Protein AF-Q5NYE8-F1 (afdb_monomer)

Organism: Aromatoleum aromaticum (strain DSM 19018 / LMG 30748 / EbN1) (NCBI:txid76114)

Solvent-accessible surface area (backbone atoms only — not comparable to full-atom values): 11786 Å² total; per-residue (Å²): 110,69,71,58,57,47,54,51,50,50,49,55,25,49,76,72,70,40,42,64,50,54,57,52,57,65,32,70,70,48,41,52,52,46,51,54,37,23,72,74,62,36,83,86,28,66,67,38,52,54,54,47,54,52,52,48,60,68,71,38,79,74,80,79,63,45,49,100,84,71,47,68,63,69,91,46,76,66,48,51,53,56,50,48,57,50,46,65,69,31,59,90,80,44,57,65,60,67,63,49,50,52,52,50,51,52,49,53,56,57,70,67,50,85,66,89,77,90,69,80,94,74,82,71,75,54,64,64,50,47,54,53,48,51,58,48,50,54,51,53,50,51,53,50,51,49,53,50,47,37,62,78,40,40,57,41,81,42,99,86,75,46,84,43,62,73,58,56,65,70,62,51,52,53,49,49,54,51,55,56,48,50,58,51,54,56,55,53,56,52,56,54,52,56,56,66,64,72,79,116

Mean predicted aligned error: 22.26 Å

pLDDT: mean 73.58, std 13.98, range [41.53, 94.94]

Secondary structure (DSSP, 8-state):
-HHHHHHHHHHHHHHHT-HHHHHHHTSHHHHHHHHHHHHHH-TT-HHHHHHHHHHHHHHSPPP--B-TTSPBPPSSHHHHHHHHHHHHH-TTTS--HHHHHHHHHHHHHHHTS-----S-----SHHHHHHHHHHHHHHHHHHHHHHHHHHHTTEEE-TTS-EEE-S-HHHHHHHHHHHHHHHHHHHHHHHHHHHHTS--

Foldseek 3Di:
DVVVVVVVVCVVCVVVVNNQLVVVCPPPVLVVVLVVLCVVQNVPDPVSVVVSVVVSVVVDDDPQCADPVRDHDDPDPVSVVVVVVVLCPDCVNPPPVVVVVVVVVVVVVVVPDDDPDPDDDDDDPVVVVVVVVVVVVVVVVVVVVVVVVCVVQVWDQDPVRDIDGPDDPVVVVVVVCVVVVVVVVVVVVVVVVVVVVVVD

Sequence (200 aa):
AERTAFAERLSLARDRGESLSIDIAQDPHNLEMFLRYAEQYGGDSASALSMFEAELARQGLRPNRVFSDGTALPTSFDDVRVLHDRHASDPTLSPDLSASDQQHRATVARSNRPTPSAHSDTSPPSLRNDVQTEGKAIRNETASARSTFDRKAEIVDTADGTLATKKSLLKQSGKQVVDDGAASIDNAKEVVKDLLRKDE

Structure (mmCIF, N/CA/C/O backbone):
data_AF-Q5NYE8-F1
#
_entry.id   AF-Q5NYE8-F1
#
loop_
_atom_site.group_PDB
_atom_site.id
_atom_site.type_symbol
_atom_site.label_atom_id
_atom_site.label_alt_id
_atom_site.label_comp_id
_atom_site.label_asym_id
_atom_site.label_entity_id
_atom_site.label_seq_id
_atom_site.pdbx_PDB_ins_code
_atom_site.Cartn_x
_atom_site.Cartn_y
_atom_site.Cartn_z
_atom_site.occupancy
_atom_site.B_iso_or_equiv
_atom_site.auth_seq_id
_atom_site.auth_comp_id
_atom_site.auth_asym_id
_atom_site.auth_atom_id
_atom_site.pdbx_PDB_model_num
ATOM 1 N N . ALA A 1 1 ? 1.066 24.698 32.360 1.00 66.62 1 ALA A N 1
ATOM 2 C CA . ALA A 1 1 ? -0.058 23.770 32.132 1.00 66.62 1 ALA A CA 1
ATOM 3 C C . ALA A 1 1 ? -0.832 24.125 30.860 1.00 66.62 1 ALA A C 1
ATOM 5 O O . ALA A 1 1 ? -0.909 23.295 29.968 1.00 66.62 1 ALA A O 1
ATOM 6 N N . GLU A 1 2 ? -1.344 25.352 30.707 1.00 59.41 2 GLU A N 1
ATOM 7 C CA . GLU A 1 2 ? -2.152 25.724 29.525 1.00 59.41 2 GLU A CA 1
ATOM 8 C C . GLU A 1 2 ? -1.366 25.761 28.206 1.00 59.41 2 GLU A C 1
ATOM 10 O O . GLU A 1 2 ? -1.820 25.221 27.202 1.00 59.41 2 GLU A O 1
ATOM 15 N N . ARG A 1 3 ? -0.148 26.320 28.206 1.00 62.69 3 ARG A N 1
ATOM 16 C CA . ARG A 1 3 ? 0.704 26.375 27.001 1.00 62.69 3 ARG A CA 1
ATOM 17 C C . ARG A 1 3 ? 1.141 24.992 26.507 1.00 62.69 3 ARG A C 1
ATOM 19 O O . ARG A 1 3 ? 1.214 24.772 25.306 1.00 62.69 3 ARG A O 1
ATOM 26 N N . THR A 1 4 ? 1.396 24.062 27.427 1.00 67.94 4 THR A N 1
ATOM 27 C CA . THR A 1 4 ? 1.742 22.669 27.105 1.00 67.94 4 THR A CA 1
ATOM 28 C C . THR A 1 4 ? 0.529 21.913 26.562 1.00 67.94 4 THR A C 1
ATOM 30 O O . THR A 1 4 ? 0.633 21.290 25.515 1.00 67.94 4 THR A O 1
ATOM 33 N N . ALA A 1 5 ? -0.650 22.080 27.172 1.00 70.50 5 ALA A N 1
ATOM 34 C CA . ALA A 1 5 ? -1.893 21.475 26.684 1.00 70.50 5 ALA A CA 1
ATOM 35 C C . ALA A 1 5 ? -2.362 22.040 25.327 1.00 70.50 5 ALA A C 1
ATOM 37 O O . ALA A 1 5 ? -3.078 21.369 24.583 1.00 70.50 5 ALA A O 1
ATOM 38 N N . PHE A 1 6 ? -2.009 23.288 25.006 1.00 69.88 6 PHE A N 1
ATOM 39 C CA . PHE A 1 6 ? -2.243 23.873 23.685 1.00 69.88 6 PHE A CA 1
ATOM 40 C C . PHE A 1 6 ? -1.281 23.297 22.640 1.00 69.88 6 PHE A C 1
ATOM 42 O O . PHE A 1 6 ? -1.723 22.873 21.576 1.00 69.88 6 PHE A O 1
ATOM 49 N N . ALA 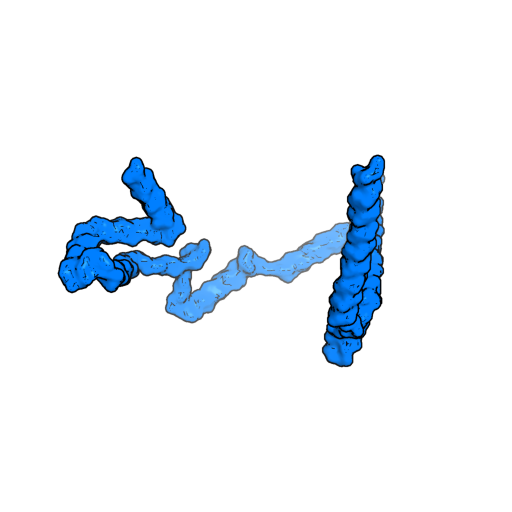A 1 7 ? 0.013 23.208 22.963 1.00 72.00 7 ALA A N 1
ATOM 50 C CA . ALA A 1 7 ? 1.019 22.628 22.075 1.00 72.00 7 ALA A CA 1
ATOM 51 C C . ALA A 1 7 ? 0.738 21.147 21.757 1.00 72.00 7 ALA A C 1
ATOM 53 O O . ALA A 1 7 ? 0.840 20.740 20.604 1.00 72.00 7 ALA A O 1
ATOM 54 N N . GLU A 1 8 ? 0.315 20.361 22.750 1.00 72.62 8 GLU A N 1
ATOM 55 C CA . GLU A 1 8 ? -0.082 18.959 22.563 1.00 72.62 8 GLU A CA 1
ATOM 56 C C . GLU A 1 8 ? -1.305 18.822 21.650 1.00 72.62 8 GLU A C 1
ATOM 58 O O . GLU A 1 8 ? -1.303 18.002 20.733 1.00 72.62 8 GLU A O 1
ATOM 63 N N . ARG A 1 9 ? -2.330 19.666 21.840 1.00 72.56 9 ARG A N 1
ATOM 64 C CA . ARG A 1 9 ? -3.513 19.694 20.964 1.00 72.56 9 ARG A CA 1
ATOM 65 C C . ARG A 1 9 ? -3.158 20.069 19.530 1.00 72.56 9 ARG A C 1
ATOM 67 O O . ARG A 1 9 ? -3.646 19.430 18.604 1.00 72.56 9 ARG A O 1
ATOM 74 N N . LEU A 1 10 ? -2.292 21.062 19.347 1.00 65.62 10 LEU A N 1
ATOM 75 C CA . LEU A 1 10 ? -1.857 21.509 18.026 1.00 65.62 10 LEU A CA 1
ATOM 76 C C . LEU A 1 10 ? -1.005 20.441 17.316 1.00 65.62 10 LEU A C 1
ATOM 78 O O . LEU A 1 10 ? -1.159 20.236 16.114 1.00 65.62 10 LEU A O 1
ATOM 82 N N . SER A 1 11 ? -0.163 19.717 18.063 1.00 64.94 11 SER A N 1
ATOM 83 C CA . SER A 1 11 ? 0.612 18.576 17.556 1.00 64.94 11 SER A CA 1
ATOM 84 C C . SER A 1 11 ? -0.295 17.421 17.126 1.00 64.94 11 SER A C 1
ATOM 86 O O . SER A 1 11 ? -0.176 16.945 16.002 1.00 64.94 11 SER A O 1
ATOM 88 N N . LEU A 1 12 ? -1.262 17.027 17.964 1.00 68.19 12 LEU A N 1
ATOM 89 C CA . LEU A 1 12 ? -2.234 15.974 17.640 1.00 68.19 12 LEU A CA 1
ATOM 90 C C . LEU A 1 12 ? -3.107 16.336 16.434 1.00 68.19 12 LEU A C 1
ATOM 92 O O . LEU A 1 12 ? -3.369 15.490 15.581 1.00 68.19 12 LEU A O 1
ATOM 96 N N . ALA A 1 13 ? -3.540 17.593 16.341 1.00 63.50 13 ALA A N 1
ATOM 97 C CA . ALA A 1 13 ? -4.295 18.077 15.194 1.00 63.50 13 ALA A CA 1
ATOM 98 C C . ALA A 1 13 ? -3.441 18.088 13.924 1.00 63.50 13 ALA A C 1
ATOM 100 O O . ALA A 1 13 ? -3.927 17.749 12.851 1.00 63.50 13 ALA A O 1
ATOM 101 N N . ARG A 1 14 ? -2.151 18.424 14.025 1.00 58.69 14 ARG A N 1
ATOM 102 C CA . ARG A 1 14 ? -1.234 18.359 12.885 1.00 58.69 14 ARG A CA 1
ATOM 103 C C . ARG A 1 14 ? -1.009 16.925 12.406 1.00 58.69 14 ARG A C 1
ATOM 105 O O . ARG A 1 14 ? -1.067 16.705 11.199 1.00 58.69 14 ARG A O 1
ATOM 112 N N . ASP A 1 15 ? -0.851 15.967 13.317 1.00 65.88 15 ASP A N 1
ATOM 113 C CA . ASP A 1 15 ? -0.704 14.542 12.981 1.00 65.88 15 ASP A CA 1
ATOM 114 C C . ASP A 1 15 ? -1.961 13.962 12.308 1.00 65.88 15 ASP A C 1
ATOM 116 O O . ASP A 1 15 ? -1.863 13.073 11.464 1.00 65.88 15 ASP A O 1
ATOM 120 N N . ARG A 1 16 ? -3.149 14.493 12.633 1.00 66.50 16 ARG A N 1
ATOM 121 C CA . ARG A 1 16 ? -4.431 14.116 12.005 1.00 66.50 16 ARG A CA 1
ATOM 122 C C . ARG A 1 16 ? -4.790 14.923 10.753 1.00 66.50 16 ARG A C 1
ATOM 124 O O . ARG A 1 16 ? -5.781 14.609 10.102 1.00 66.50 16 ARG A O 1
ATOM 131 N N . GLY A 1 17 ? -4.009 15.947 10.401 1.00 64.25 17 GLY A N 1
ATOM 132 C CA . GLY A 1 17 ? -4.319 16.860 9.291 1.00 64.25 17 GLY A CA 1
ATOM 133 C C . GLY A 1 17 ? -5.421 17.889 9.595 1.00 64.25 17 GLY A C 1
ATOM 134 O O . GLY A 1 17 ? -5.922 18.547 8.690 1.00 64.25 17 GLY A O 1
ATOM 135 N N . GLU A 1 18 ? -5.776 18.056 10.866 1.00 65.88 18 GLU A N 1
ATOM 136 C CA . GLU A 1 18 ? -6.819 18.947 11.388 1.00 65.88 18 GLU A CA 1
ATOM 137 C C . GLU A 1 18 ? -6.275 20.322 11.822 1.00 65.88 18 GLU A C 1
ATOM 139 O O . GLU A 1 18 ? -7.045 21.184 12.240 1.00 65.88 18 GLU A O 1
ATOM 144 N N . SER A 1 19 ? -4.959 20.571 11.729 1.00 63.28 19 SER A N 1
ATOM 145 C CA . SER A 1 19 ? -4.362 21.854 12.153 1.00 63.28 19 SER A CA 1
ATOM 146 C C . SER A 1 19 ? -4.959 23.056 11.414 1.00 63.28 19 SER A C 1
ATOM 148 O O . SER A 1 19 ? -5.149 24.109 12.010 1.00 63.28 19 SER A O 1
ATOM 150 N N . LEU A 1 20 ? -5.315 22.879 10.137 1.00 60.19 20 LEU A N 1
ATOM 151 C CA . LEU A 1 20 ? -5.985 23.910 9.344 1.00 60.19 20 LEU A CA 1
ATOM 152 C C . LEU A 1 20 ? -7.399 24.205 9.869 1.00 60.19 20 LEU A C 1
ATOM 154 O O . LEU A 1 20 ? -7.817 25.357 9.886 1.00 60.19 20 LEU A O 1
ATOM 158 N N . SER A 1 21 ? -8.122 23.184 10.334 1.00 66.25 21 SER A N 1
ATOM 159 C CA . SER A 1 21 ? -9.458 23.340 10.915 1.00 66.25 21 SER A CA 1
ATOM 160 C C . SER A 1 21 ? -9.421 24.131 12.224 1.00 66.25 21 SER A C 1
ATOM 162 O O . SER A 1 21 ? -10.351 24.883 12.495 1.00 66.25 21 SER A O 1
ATOM 164 N N . ILE A 1 22 ? -8.346 24.009 13.015 1.00 68.00 22 ILE A N 1
ATOM 165 C CA . ILE A 1 22 ? -8.147 24.808 14.236 1.00 68.00 22 ILE A CA 1
ATOM 166 C C . ILE A 1 22 ? -7.943 26.284 13.895 1.00 68.00 22 ILE A C 1
ATOM 168 O O . ILE A 1 22 ? -8.585 27.134 14.508 1.00 68.00 22 ILE A O 1
ATOM 172 N N . ASP A 1 23 ? -7.089 26.588 12.919 1.00 72.25 23 ASP A N 1
ATOM 173 C CA . ASP A 1 23 ? -6.831 27.972 12.514 1.00 72.25 23 ASP A CA 1
ATOM 174 C C . ASP A 1 23 ? -8.096 28.620 11.921 1.00 72.25 23 ASP A C 1
ATOM 176 O O . ASP A 1 23 ? -8.425 29.754 12.263 1.00 72.25 23 ASP A O 1
ATOM 180 N N . ILE A 1 24 ? -8.866 27.877 11.112 1.00 70.88 24 ILE A N 1
ATOM 181 C CA . ILE A 1 24 ? -10.162 28.328 10.574 1.00 70.88 24 ILE A CA 1
ATOM 182 C C . ILE A 1 24 ? -11.176 28.549 11.707 1.00 70.88 24 ILE A C 1
ATOM 184 O O . ILE A 1 24 ? -11.890 29.548 11.708 1.00 70.88 24 ILE A O 1
ATOM 188 N N . ALA A 1 25 ? -11.232 27.662 12.703 1.00 72.88 25 ALA A N 1
ATOM 189 C CA . ALA A 1 25 ? -12.125 27.807 13.855 1.00 72.88 25 ALA A CA 1
ATOM 190 C C . ALA A 1 25 ? -11.826 29.046 14.713 1.00 72.88 25 ALA A C 1
ATOM 192 O O . ALA A 1 25 ? -12.719 29.537 15.402 1.00 72.88 25 ALA A O 1
ATOM 193 N N . GLN A 1 26 ? -10.585 29.538 14.683 1.00 78.19 26 GLN A N 1
ATOM 194 C CA . GLN A 1 26 ? -10.150 30.735 15.406 1.00 78.19 26 GLN A CA 1
ATOM 195 C C . GLN A 1 26 ? -10.312 32.032 14.598 1.00 78.19 26 GLN A C 1
ATOM 197 O O . GLN A 1 26 ? -10.033 33.107 15.132 1.00 78.19 26 GLN A O 1
ATOM 202 N N . ASP A 1 27 ? -10.776 31.963 13.346 1.00 81.44 27 ASP A N 1
ATOM 203 C CA . ASP A 1 27 ? -11.111 33.152 12.561 1.00 81.44 27 ASP A CA 1
ATOM 204 C C . ASP A 1 27 ? -12.223 33.955 13.274 1.00 81.44 27 ASP A C 1
ATOM 206 O O . ASP A 1 27 ? -13.255 33.371 13.636 1.00 81.44 27 ASP A O 1
ATOM 210 N N . PRO A 1 28 ? -12.056 35.280 13.474 1.00 82.94 28 PRO A N 1
ATOM 211 C CA . PRO A 1 28 ? -13.069 36.134 14.091 1.00 82.94 28 PRO A CA 1
ATOM 212 C C . PRO A 1 28 ? -14.478 35.949 13.512 1.00 82.94 28 PRO A C 1
ATOM 214 O O . PRO A 1 28 ? -15.446 35.907 14.268 1.00 82.94 28 PRO A O 1
ATOM 217 N N . HIS A 1 29 ? -14.602 35.763 12.196 1.00 82.44 29 HIS A N 1
ATOM 218 C CA . HIS A 1 29 ? -15.894 35.563 11.543 1.00 82.44 29 HIS A CA 1
ATOM 219 C C . HIS A 1 29 ? -16.555 34.230 11.932 1.00 82.44 29 HIS A C 1
ATOM 221 O O . HIS A 1 29 ? -17.768 34.153 12.146 1.00 82.44 29 HIS A O 1
ATOM 227 N N . ASN A 1 30 ? -15.759 33.168 12.062 1.00 82.06 30 ASN A N 1
ATOM 228 C CA . ASN A 1 30 ? -16.252 31.843 12.434 1.00 82.06 30 ASN A CA 1
ATOM 229 C C . ASN A 1 30 ? -16.609 31.764 13.922 1.00 82.06 30 ASN A C 1
ATOM 231 O O . ASN A 1 30 ? -17.573 31.088 14.290 1.00 82.06 30 ASN A O 1
ATOM 235 N N . LEU A 1 31 ? -15.891 32.509 14.766 1.00 82.38 31 LEU A N 1
ATOM 236 C CA . LEU A 1 31 ? -16.230 32.666 16.175 1.00 82.38 31 LEU A CA 1
ATOM 237 C C . LEU A 1 31 ? -17.555 33.421 16.354 1.00 82.38 31 LEU A C 1
ATOM 239 O O . LEU A 1 31 ? -18.400 32.990 17.135 1.00 82.38 31 LEU A O 1
ATOM 243 N N . GLU A 1 32 ? -17.778 34.501 15.599 1.00 85.44 32 GLU A N 1
ATOM 244 C CA . GLU A 1 32 ? -19.059 35.226 15.589 1.00 85.44 32 GLU A CA 1
ATOM 245 C C . GLU A 1 32 ? -20.224 34.314 15.184 1.00 85.44 32 GLU A C 1
ATOM 247 O O . GLU A 1 32 ? -21.283 34.313 15.816 1.00 85.44 32 GLU A O 1
ATOM 252 N N . MET A 1 33 ? -20.022 33.484 14.159 1.00 82.50 33 MET A N 1
ATOM 253 C CA . MET A 1 33 ? -21.007 32.491 13.744 1.00 82.50 33 MET A CA 1
ATOM 254 C C . MET A 1 33 ? -21.285 31.453 14.845 1.00 82.50 33 MET A C 1
ATOM 256 O O . MET A 1 33 ? -22.450 31.122 15.078 1.00 82.50 33 MET A O 1
ATOM 260 N N . PHE A 1 34 ? -20.252 30.953 15.534 1.00 80.62 34 PHE A N 1
ATOM 261 C CA . PHE A 1 34 ? -20.410 30.022 16.656 1.00 80.62 34 PHE A CA 1
ATOM 262 C C . PHE A 1 34 ? -21.198 30.650 17.807 1.00 80.62 34 PHE A C 1
ATOM 264 O O . PHE A 1 34 ? -22.147 30.041 18.298 1.00 80.62 34 PHE A O 1
ATOM 271 N N . LEU A 1 35 ? -20.856 31.881 18.197 1.00 85.25 35 LEU A N 1
ATOM 272 C CA . LEU A 1 35 ? -21.564 32.611 19.249 1.00 85.25 35 LEU A CA 1
ATOM 273 C C . LEU A 1 35 ? -23.043 32.788 18.897 1.00 85.25 35 LEU A C 1
ATOM 275 O O . LEU A 1 35 ? -23.898 32.533 19.739 1.00 85.25 35 LEU A O 1
ATOM 279 N N . ARG A 1 36 ? -23.363 33.081 17.632 1.00 84.31 36 ARG A N 1
ATOM 280 C CA . ARG A 1 36 ? -24.751 33.151 17.154 1.00 84.31 36 ARG A CA 1
ATOM 281 C C . ARG A 1 36 ? -25.499 31.816 17.288 1.00 84.31 36 ARG A C 1
ATOM 283 O O . ARG A 1 36 ? -26.665 31.805 17.679 1.00 84.31 36 ARG A O 1
ATOM 290 N N . TYR A 1 37 ? -24.862 30.682 16.981 1.00 80.06 37 TYR A N 1
ATOM 291 C CA . TYR A 1 37 ? -25.477 29.360 17.174 1.00 80.06 37 TYR A CA 1
ATOM 292 C C . TYR A 1 37 ? -25.627 28.995 18.655 1.00 80.06 37 TYR A C 1
ATOM 294 O O . TYR A 1 37 ? -26.654 28.440 19.045 1.00 80.06 37 TYR A O 1
ATOM 302 N N . ALA A 1 38 ? -24.637 29.328 19.483 1.00 82.31 38 ALA A N 1
ATOM 303 C CA . ALA A 1 38 ? -24.679 29.134 20.928 1.00 82.31 38 ALA A CA 1
ATOM 304 C C . ALA A 1 38 ? -25.767 29.995 21.594 1.00 82.31 38 ALA A C 1
ATOM 306 O O . ALA A 1 38 ? -26.443 29.526 22.505 1.00 82.31 38 ALA A O 1
ATOM 307 N N . GLU A 1 39 ? -25.997 31.218 21.116 1.00 85.81 39 GLU A N 1
ATOM 308 C CA . GLU A 1 39 ? -27.113 32.064 21.554 1.00 85.81 39 GLU A CA 1
ATOM 309 C C . GLU A 1 39 ? -28.471 31.467 21.166 1.00 85.81 39 GLU A C 1
ATOM 311 O O . GLU A 1 39 ? -29.414 31.500 21.954 1.00 85.81 39 GLU A O 1
ATOM 316 N N . GLN A 1 40 ? -28.574 30.885 19.967 1.00 82.94 40 GLN A N 1
ATOM 317 C CA . GLN A 1 40 ? -29.827 30.326 19.462 1.00 82.94 40 GLN A CA 1
ATOM 318 C C . GLN A 1 40 ? -30.186 28.963 20.080 1.00 82.94 40 GLN A C 1
ATOM 320 O O . GLN A 1 40 ? -31.365 28.685 20.304 1.00 82.94 40 GLN A O 1
ATOM 325 N N . TYR A 1 41 ? -29.197 28.103 20.333 1.00 81.06 41 TYR A N 1
ATOM 326 C CA . TYR A 1 41 ? -29.405 26.707 20.742 1.00 81.06 41 TYR A CA 1
ATOM 327 C C . TYR A 1 41 ? -28.852 26.365 22.134 1.00 81.06 41 TYR A C 1
ATOM 329 O O . TYR A 1 41 ? -29.127 25.272 22.632 1.00 81.06 41 TYR A O 1
ATOM 337 N N . GLY A 1 42 ? -28.108 27.274 22.768 1.00 79.31 42 GLY A N 1
ATOM 338 C CA . GLY A 1 42 ? -27.410 27.078 24.041 1.00 79.31 42 GLY A CA 1
ATOM 339 C C . GLY A 1 42 ? -25.926 26.734 23.856 1.00 79.31 42 GLY A C 1
ATOM 340 O O . GLY A 1 42 ? -25.566 25.960 22.971 1.00 79.31 42 GLY A O 1
ATOM 341 N N . GLY A 1 43 ? -25.059 27.285 24.714 1.00 74.06 43 GLY A N 1
ATOM 342 C CA . GLY A 1 43 ? -23.597 27.122 24.629 1.00 74.06 43 GLY A CA 1
ATOM 343 C C . GLY A 1 43 ? -23.088 25.683 24.779 1.00 74.06 43 GLY A C 1
ATOM 344 O O . GLY A 1 43 ? -22.071 25.341 24.187 1.00 74.06 43 GLY A O 1
ATOM 345 N N . ASP A 1 44 ? -23.840 24.828 25.477 1.00 79.00 44 ASP A N 1
ATOM 346 C CA . ASP A 1 44 ? -23.523 23.401 25.658 1.00 79.00 44 ASP A CA 1
ATOM 347 C C . ASP A 1 44 ? -24.298 22.492 24.683 1.00 79.00 44 ASP A C 1
ATOM 349 O O . ASP A 1 44 ? -24.392 21.275 24.861 1.00 79.00 44 ASP A O 1
ATOM 353 N N . SER A 1 45 ? -24.920 23.075 23.656 1.00 79.94 45 SER A N 1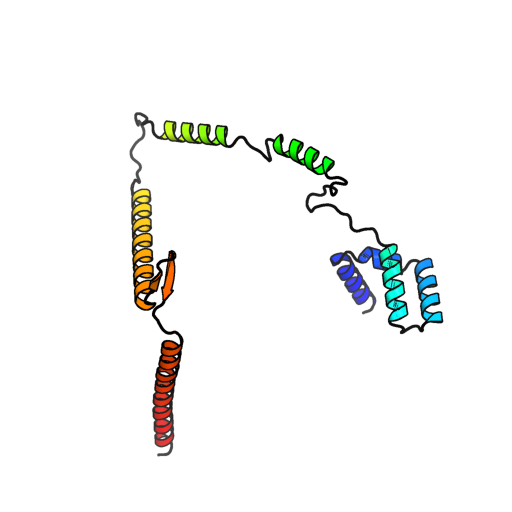
ATOM 354 C CA . SER A 1 45 ? -25.757 22.338 22.718 1.00 79.94 45 SER A CA 1
ATOM 355 C C . SER A 1 45 ? -24.915 21.486 21.774 1.00 79.94 45 SER A C 1
ATOM 357 O O . SER A 1 45 ? -24.219 22.001 20.898 1.00 79.94 45 SER A O 1
ATOM 359 N N . ALA A 1 46 ? -25.048 20.161 21.880 1.00 81.94 46 ALA A N 1
ATOM 360 C CA . ALA A 1 46 ? -24.417 19.218 20.955 1.00 81.94 46 ALA A CA 1
ATOM 361 C C . ALA A 1 46 ? -24.790 19.505 19.487 1.00 81.94 46 ALA A C 1
ATOM 363 O O . ALA A 1 46 ? -23.961 19.362 18.594 1.00 81.94 46 ALA A O 1
ATOM 364 N N . SER A 1 47 ? -26.015 19.984 19.236 1.00 77.81 47 SER A N 1
ATOM 365 C CA . SER A 1 47 ? -26.441 20.408 17.899 1.00 77.81 47 SER A CA 1
ATOM 366 C C . SER A 1 47 ? -25.714 21.656 17.395 1.00 77.81 47 SER A C 1
ATOM 368 O O . SER A 1 47 ? -25.405 21.722 16.207 1.00 77.81 47 SER A O 1
ATOM 370 N N . ALA A 1 48 ? -25.408 22.621 18.270 1.00 79.56 48 ALA A N 1
ATOM 371 C CA . ALA A 1 48 ? -24.630 23.800 17.887 1.00 79.56 48 ALA A CA 1
ATOM 372 C C . ALA A 1 48 ? -23.193 23.409 17.515 1.00 79.56 48 ALA A C 1
ATOM 374 O O . ALA A 1 48 ? -22.673 23.873 16.501 1.00 79.56 48 ALA A O 1
ATOM 375 N N . LEU A 1 49 ? -22.593 22.486 18.276 1.00 82.25 49 LEU A N 1
ATOM 376 C CA . LEU A 1 49 ? -21.273 21.934 17.977 1.00 82.25 49 LEU A CA 1
ATOM 377 C C . LEU A 1 49 ? -21.248 21.207 16.624 1.00 82.25 49 LEU A C 1
ATOM 379 O O . LEU A 1 49 ? -20.388 21.496 15.799 1.00 82.25 49 LEU A O 1
ATOM 383 N N . SER A 1 50 ? -22.217 20.326 16.347 1.00 81.88 50 SER A N 1
ATOM 384 C CA . SER A 1 50 ? -22.269 19.604 15.066 1.00 81.88 50 SER A CA 1
ATOM 385 C C . SER A 1 50 ? -22.455 20.530 13.860 1.00 81.88 50 SER A C 1
ATOM 387 O O . SER A 1 50 ? -21.873 20.286 12.804 1.00 81.88 50 SER A O 1
ATOM 389 N N . MET A 1 51 ? -23.249 21.597 13.996 1.00 80.31 51 MET A N 1
ATOM 390 C CA . MET A 1 51 ? -23.415 22.588 12.925 1.00 80.31 51 MET A CA 1
ATOM 391 C C . MET A 1 51 ? -22.131 23.386 12.693 1.00 80.31 51 MET A C 1
ATOM 393 O O . MET A 1 51 ? -21.748 23.613 11.547 1.00 80.31 51 MET A O 1
ATOM 397 N N . PHE A 1 52 ? -21.438 23.765 13.767 1.00 81.06 52 PHE A N 1
ATOM 398 C CA . PHE A 1 52 ? -20.151 24.445 13.685 1.00 81.06 52 PHE A CA 1
ATOM 399 C C . PHE A 1 52 ? -19.085 23.579 13.004 1.00 81.06 52 PHE A C 1
ATOM 401 O O . PHE A 1 52 ? -18.460 24.022 12.043 1.00 81.06 52 PHE A O 1
ATOM 408 N N . GLU A 1 53 ? -18.927 22.326 13.432 1.00 78.12 53 GLU A N 1
ATOM 409 C CA . GLU A 1 53 ? -17.995 21.377 12.813 1.00 78.12 53 GLU A CA 1
ATOM 410 C C . GLU A 1 53 ? -18.304 21.154 11.327 1.00 78.12 53 GLU A C 1
ATOM 412 O O . GLU A 1 53 ? -17.388 21.083 10.507 1.00 78.12 53 GLU A O 1
ATOM 417 N N . ALA A 1 54 ? -19.586 21.103 10.954 1.00 78.88 54 ALA A N 1
ATOM 418 C CA . ALA A 1 54 ? -19.996 20.978 9.561 1.00 78.88 54 ALA A CA 1
ATOM 419 C C . ALA A 1 54 ? -19.623 22.211 8.722 1.00 78.88 54 ALA A C 1
ATOM 421 O O . ALA A 1 54 ? -19.180 22.053 7.583 1.00 78.88 54 ALA A O 1
ATOM 422 N N . GLU A 1 55 ? -19.774 23.426 9.256 1.00 79.44 55 GLU A N 1
ATOM 423 C CA . GLU A 1 55 ? -19.366 24.656 8.564 1.00 79.44 55 GLU A CA 1
ATOM 424 C C . GLU A 1 55 ? -17.842 24.761 8.434 1.00 79.44 55 GLU A C 1
ATOM 426 O O . GLU A 1 55 ? -17.332 25.044 7.347 1.00 79.44 55 GLU A O 1
ATOM 431 N N . LEU A 1 56 ? -17.092 24.422 9.487 1.00 78.44 56 LEU A N 1
ATOM 432 C CA . LEU A 1 56 ? -15.631 24.349 9.411 1.00 78.44 56 LEU A CA 1
ATOM 433 C C . LEU A 1 56 ? -15.168 23.319 8.382 1.00 78.44 56 LEU A C 1
ATOM 435 O O . LEU A 1 56 ? -14.269 23.597 7.594 1.00 78.44 56 LEU A O 1
ATOM 439 N N . ALA A 1 57 ? -15.803 22.148 8.335 1.00 74.94 57 ALA A N 1
ATOM 440 C CA . ALA A 1 57 ? -15.484 21.117 7.353 1.00 74.94 57 ALA A CA 1
ATOM 441 C C . ALA A 1 57 ? -15.800 21.554 5.910 1.00 74.94 57 ALA A C 1
ATOM 443 O O . ALA A 1 57 ? -15.133 21.108 4.977 1.00 74.94 57 ALA A O 1
ATOM 444 N N . ARG A 1 58 ? -16.794 22.433 5.707 1.00 73.00 58 ARG A N 1
ATOM 445 C CA . ARG A 1 58 ? -17.102 23.028 4.392 1.00 73.00 58 ARG A CA 1
ATOM 446 C C . ARG A 1 58 ? -16.075 24.071 3.963 1.00 73.00 58 ARG A C 1
ATOM 448 O O . ARG A 1 58 ? -15.813 24.184 2.767 1.00 73.00 58 ARG A O 1
ATOM 455 N N . GLN A 1 59 ? -15.539 24.830 4.916 1.00 72.94 59 GLN A N 1
ATOM 456 C CA . GLN A 1 59 ? -14.492 25.825 4.680 1.00 72.94 59 GLN A CA 1
ATOM 457 C C . GLN A 1 59 ? -13.093 25.202 4.590 1.00 72.94 59 GLN A C 1
ATOM 459 O O . GLN A 1 59 ? -12.208 25.755 3.937 1.00 72.94 59 GLN A O 1
ATOM 464 N N . GLY A 1 60 ? -12.897 24.041 5.218 1.00 68.38 60 GLY A N 1
ATOM 465 C CA . GLY A 1 60 ? -11.684 23.248 5.111 1.00 68.38 60 GLY A CA 1
ATOM 466 C C . GLY A 1 60 ? -11.369 22.903 3.656 1.00 68.38 60 GLY A C 1
ATOM 467 O O . GLY A 1 60 ? -12.258 22.670 2.831 1.00 68.38 60 GLY A O 1
ATOM 468 N N . LEU A 1 61 ? -10.076 22.874 3.324 1.00 60.53 61 LEU A N 1
ATOM 469 C CA . LEU A 1 61 ? -9.626 22.470 1.995 1.00 60.53 61 LEU A CA 1
ATOM 470 C C . LEU A 1 61 ? -10.183 21.079 1.676 1.00 60.53 61 LEU A C 1
ATOM 472 O O . LEU A 1 61 ? -10.084 20.154 2.485 1.00 60.53 61 LEU A O 1
ATOM 476 N N . ARG A 1 62 ? -10.754 20.918 0.475 1.00 60.03 62 ARG A N 1
ATOM 477 C CA . ARG A 1 62 ? -11.152 19.593 -0.014 1.00 60.03 62 ARG A CA 1
ATOM 478 C C . ARG A 1 62 ? -9.942 18.660 0.090 1.00 60.03 62 ARG A C 1
ATOM 480 O O . ARG A 1 62 ? -8.845 19.108 -0.247 1.00 60.03 62 ARG A O 1
ATOM 487 N N . PRO A 1 63 ? -10.121 17.387 0.498 1.00 58.00 63 PRO A N 1
ATOM 488 C CA . PRO A 1 63 ? -9.020 16.437 0.533 1.00 58.00 63 PRO A CA 1
ATOM 489 C C . PRO A 1 63 ? -8.284 16.494 -0.801 1.00 58.00 63 PRO A C 1
ATOM 491 O O . PRO A 1 63 ? -8.914 16.316 -1.850 1.00 58.00 63 PRO A O 1
ATOM 494 N N . ASN A 1 64 ? -6.984 16.795 -0.767 1.00 51.66 64 ASN A N 1
ATOM 495 C CA . ASN A 1 64 ? -6.151 16.714 -1.956 1.00 51.66 64 ASN A CA 1
ATOM 496 C C . ASN A 1 64 ? -6.238 15.271 -2.438 1.00 51.66 64 ASN A C 1
ATOM 498 O O . ASN A 1 64 ? -5.704 14.358 -1.813 1.00 51.66 64 ASN A O 1
ATOM 502 N N . ARG A 1 65 ? -6.978 15.058 -3.527 1.00 52.41 65 ARG A N 1
ATOM 503 C CA . ARG A 1 65 ? -7.121 13.750 -4.158 1.00 52.41 65 ARG A CA 1
ATOM 504 C C . ARG A 1 65 ? -5.884 13.490 -5.009 1.00 52.41 65 ARG A C 1
ATOM 506 O O . ARG A 1 65 ? -5.948 13.486 -6.236 1.00 52.41 65 ARG A O 1
ATOM 513 N N . VAL A 1 66 ? -4.752 13.360 -4.336 1.00 53.59 66 VAL A N 1
ATOM 514 C CA . VAL A 1 66 ? -3.510 12.883 -4.928 1.00 53.59 66 VAL A CA 1
ATOM 515 C C . VAL A 1 66 ? -3.304 11.454 -4.452 1.00 53.59 66 VAL A C 1
ATOM 517 O O . VAL A 1 66 ? -3.520 11.149 -3.277 1.00 53.59 66 VAL A O 1
ATOM 520 N N . PHE A 1 67 ? -2.935 10.557 -5.363 1.00 57.47 67 PHE A N 1
ATOM 521 C CA . PHE A 1 67 ? -2.407 9.260 -4.951 1.00 57.47 67 PHE A CA 1
ATOM 522 C C . PHE A 1 67 ? -1.116 9.473 -4.142 1.00 57.47 67 PHE A C 1
ATOM 524 O O . PHE A 1 67 ? -0.516 10.547 -4.190 1.00 57.47 67 PHE A O 1
ATOM 531 N N . SER A 1 68 ? -0.653 8.450 -3.418 1.00 55.72 68 SER A N 1
ATOM 532 C CA . SER A 1 68 ? 0.604 8.503 -2.647 1.00 55.72 68 SER A CA 1
ATOM 533 C C . SER A 1 68 ? 1.834 8.901 -3.484 1.00 55.72 68 SER A C 1
ATOM 535 O O . SER A 1 68 ? 2.839 9.309 -2.915 1.00 55.72 68 SER A O 1
ATOM 537 N N . ASP A 1 69 ? 1.730 8.826 -4.814 1.00 62.28 69 ASP A N 1
ATOM 538 C CA . ASP A 1 69 ? 2.741 9.218 -5.805 1.00 62.28 69 ASP A CA 1
ATOM 539 C C . ASP A 1 69 ? 2.608 10.686 -6.289 1.00 62.28 69 ASP A C 1
ATOM 541 O O . ASP A 1 69 ? 3.208 11.103 -7.273 1.00 62.28 69 ASP A O 1
ATOM 545 N N . GLY A 1 70 ? 1.762 11.503 -5.646 1.00 59.91 70 GLY A N 1
ATOM 546 C CA . GLY A 1 70 ? 1.607 12.933 -5.957 1.00 59.91 70 GLY A CA 1
ATOM 547 C C . GLY A 1 70 ? 0.851 13.248 -7.256 1.00 59.91 70 GLY A C 1
ATOM 548 O O . GLY A 1 70 ? 0.637 14.417 -7.577 1.00 59.91 70 GLY A O 1
ATOM 549 N N . THR A 1 71 ? 0.403 12.230 -7.992 1.00 61.62 71 THR A N 1
ATOM 550 C CA . THR A 1 71 ? -0.378 12.389 -9.221 1.00 61.62 71 THR A CA 1
ATOM 551 C C . THR A 1 71 ? -1.856 12.635 -8.906 1.00 61.62 71 THR A C 1
ATOM 553 O O . THR A 1 71 ? -2.456 11.982 -8.045 1.00 61.62 71 THR A O 1
ATOM 556 N N . ALA A 1 72 ? -2.448 13.625 -9.582 1.00 65.12 72 ALA A N 1
ATOM 557 C CA . ALA A 1 72 ? -3.868 13.937 -9.455 1.00 65.12 72 ALA A CA 1
ATOM 558 C C . ALA A 1 72 ? -4.723 12.751 -9.932 1.00 65.12 72 ALA A C 1
ATOM 560 O O . ALA A 1 72 ? -4.374 12.093 -10.915 1.00 65.12 72 ALA A O 1
ATOM 561 N N . LEU A 1 73 ? -5.852 12.492 -9.260 1.00 68.75 73 LEU A N 1
ATOM 562 C CA . LEU A 1 73 ? -6.822 11.512 -9.756 1.00 68.75 73 LEU A CA 1
ATOM 563 C C . LEU A 1 73 ? -7.252 11.858 -11.195 1.00 68.75 73 LEU A C 1
ATOM 565 O O . LEU A 1 73 ? -7.508 13.034 -11.474 1.00 68.75 73 LEU A O 1
ATOM 569 N N . PRO A 1 74 ? -7.397 10.856 -12.082 1.00 74.38 74 PRO A N 1
ATOM 570 C CA . PRO A 1 74 ? -7.932 11.075 -13.418 1.00 74.38 74 PRO A CA 1
ATOM 571 C C . PRO A 1 74 ? -9.326 11.701 -13.317 1.00 74.38 74 PRO A C 1
ATOM 573 O O . PRO A 1 74 ? -10.171 11.274 -12.527 1.00 74.38 74 PRO A O 1
ATOM 576 N N . THR A 1 75 ? -9.553 12.742 -14.109 1.00 78.81 75 THR A N 1
ATOM 577 C CA . THR A 1 75 ? -10.822 13.477 -14.148 1.00 78.81 75 THR A CA 1
ATOM 578 C C . THR A 1 75 ? -11.838 12.818 -15.080 1.00 78.81 75 THR A C 1
ATOM 580 O O . THR A 1 75 ? -13.033 13.102 -14.989 1.00 78.81 75 THR A O 1
ATOM 583 N N . SER A 1 76 ? -11.379 11.901 -15.939 1.00 84.56 76 SER A N 1
ATOM 584 C CA . SER A 1 76 ? -12.194 11.117 -16.865 1.00 84.56 76 SER A CA 1
ATOM 585 C C . SER A 1 76 ? -11.622 9.709 -17.103 1.00 84.56 76 SER A C 1
ATOM 587 O O . SER A 1 76 ? -10.469 9.423 -16.783 1.00 84.56 76 SER A O 1
ATOM 589 N N . PHE A 1 77 ? -12.413 8.818 -17.715 1.00 87.31 77 PHE A N 1
ATOM 590 C CA . PHE A 1 77 ? -11.919 7.512 -18.178 1.00 87.31 77 PHE A CA 1
ATOM 591 C C . PHE A 1 77 ? -10.902 7.626 -19.324 1.00 87.31 77 PHE A C 1
ATOM 593 O O . PHE A 1 77 ? -10.093 6.718 -19.510 1.00 87.31 77 PHE A O 1
ATOM 600 N N . ASP A 1 78 ? -10.921 8.728 -20.077 1.00 88.31 78 ASP A N 1
ATOM 601 C CA . ASP A 1 78 ? -9.957 8.967 -21.152 1.00 88.31 78 ASP A CA 1
ATOM 602 C C . ASP A 1 78 ? -8.548 9.192 -20.587 1.00 88.31 78 ASP A C 1
ATOM 604 O O . ASP A 1 78 ? -7.578 8.615 -21.079 1.00 88.31 78 ASP A O 1
ATOM 608 N N . ASP A 1 79 ? -8.457 9.914 -19.465 1.00 84.88 79 ASP A N 1
ATOM 609 C CA . ASP A 1 79 ? -7.201 10.175 -18.752 1.00 84.88 79 ASP A CA 1
ATOM 610 C C . ASP A 1 79 ? -6.520 8.870 -18.313 1.00 84.88 79 ASP A C 1
ATOM 612 O O . ASP A 1 79 ? -5.296 8.753 -18.367 1.00 84.88 79 ASP A O 1
ATOM 616 N N . VAL A 1 80 ? -7.310 7.863 -17.918 1.00 86.25 80 VAL A N 1
ATOM 617 C CA . VAL A 1 80 ? -6.806 6.534 -17.534 1.00 86.25 80 VAL A CA 1
ATOM 618 C C . VAL A 1 80 ? -6.157 5.835 -18.725 1.00 86.25 80 VAL A C 1
ATOM 620 O O . VAL A 1 80 ? -5.084 5.251 -18.579 1.00 86.25 80 VAL A O 1
ATOM 623 N N . ARG A 1 81 ? -6.778 5.914 -19.909 1.00 89.31 81 ARG A N 1
ATOM 624 C CA . ARG A 1 81 ? -6.227 5.322 -21.133 1.00 89.31 81 ARG A CA 1
ATOM 625 C C . ARG A 1 81 ? -4.925 6.012 -21.534 1.00 89.31 81 ARG A C 1
ATOM 627 O O . ARG A 1 81 ? -3.939 5.334 -21.792 1.00 89.31 81 ARG A O 1
ATOM 634 N N . VAL A 1 82 ? -4.890 7.344 -21.500 1.00 89.12 82 VAL A N 1
ATOM 635 C CA . VAL A 1 82 ? -3.677 8.121 -21.806 1.00 89.12 82 VAL A CA 1
ATOM 636 C C . VAL A 1 82 ? -2.543 7.813 -20.822 1.00 89.12 82 VAL A C 1
ATOM 638 O O . VAL A 1 82 ? -1.391 7.681 -21.236 1.00 89.12 82 VAL A O 1
ATOM 641 N N . LEU A 1 83 ? -2.845 7.683 -19.527 1.00 86.62 83 LEU A N 1
ATOM 642 C CA . LEU A 1 83 ? -1.860 7.303 -18.510 1.00 86.62 83 LEU A CA 1
ATOM 643 C C . LEU A 1 83 ? -1.327 5.885 -18.756 1.00 86.62 83 LEU A C 1
ATOM 645 O O . LEU A 1 83 ? -0.118 5.667 -18.713 1.00 86.62 83 LEU A O 1
ATOM 649 N N . HIS A 1 84 ? -2.221 4.939 -19.048 1.00 88.81 84 HIS A N 1
ATOM 650 C CA . HIS A 1 84 ? -1.853 3.565 -19.366 1.00 88.81 84 HIS A CA 1
ATOM 651 C C . HIS A 1 84 ? -0.924 3.498 -20.580 1.00 88.81 84 HIS A C 1
ATOM 653 O O . HIS A 1 84 ? 0.119 2.857 -20.501 1.00 88.81 84 HIS A O 1
ATOM 659 N N . ASP A 1 85 ? -1.253 4.191 -21.672 1.00 90.50 85 ASP A N 1
ATOM 660 C CA . ASP A 1 85 ? -0.435 4.180 -22.888 1.00 90.50 85 ASP A CA 1
ATOM 661 C C . ASP A 1 85 ? 0.966 4.754 -22.626 1.00 90.50 85 ASP A C 1
ATOM 663 O O . ASP A 1 85 ? 1.963 4.215 -23.110 1.00 90.50 85 ASP A O 1
ATOM 667 N N . ARG A 1 86 ? 1.065 5.792 -21.783 1.00 86.88 86 ARG A N 1
ATOM 668 C CA . ARG A 1 86 ? 2.355 6.329 -21.327 1.00 86.88 86 ARG A CA 1
ATOM 669 C C . ARG A 1 86 ? 3.142 5.306 -20.511 1.00 86.88 86 ARG A C 1
ATOM 671 O O . ARG A 1 86 ? 4.298 5.065 -20.839 1.00 86.88 86 ARG A O 1
ATOM 678 N N . HIS A 1 87 ? 2.533 4.682 -19.502 1.00 87.94 87 HIS A N 1
ATOM 679 C CA . HIS A 1 87 ? 3.203 3.678 -18.666 1.00 87.94 87 HIS A CA 1
ATOM 680 C C . HIS A 1 87 ? 3.614 2.432 -19.457 1.00 87.94 87 HIS A C 1
ATOM 682 O O . HIS A 1 87 ? 4.690 1.891 -19.229 1.00 87.94 87 HIS A O 1
ATOM 688 N N . ALA A 1 88 ? 2.791 1.992 -20.409 1.00 88.75 88 ALA A N 1
ATOM 689 C CA . ALA A 1 88 ? 3.107 0.868 -21.283 1.00 88.75 88 ALA A CA 1
ATOM 690 C C . ALA A 1 88 ? 4.309 1.167 -22.195 1.00 88.75 88 ALA A C 1
ATOM 692 O O . ALA A 1 88 ? 5.054 0.258 -22.546 1.00 88.75 88 ALA A O 1
ATOM 693 N N . SER A 1 89 ? 4.509 2.437 -22.562 1.00 86.31 89 SER A N 1
ATOM 694 C CA . SER A 1 89 ? 5.675 2.886 -23.331 1.00 86.31 89 SER A CA 1
ATOM 695 C C . SER A 1 89 ? 6.903 3.224 -22.477 1.00 86.31 89 SER A C 1
ATOM 697 O O . SER A 1 89 ? 7.972 3.467 -23.035 1.00 86.31 89 SER A O 1
ATOM 699 N N . ASP A 1 90 ? 6.764 3.263 -21.149 1.00 87.25 90 ASP A N 1
ATOM 700 C CA . ASP A 1 90 ? 7.850 3.604 -20.236 1.00 87.25 90 ASP A CA 1
ATOM 701 C C . ASP A 1 90 ? 8.742 2.373 -19.997 1.00 87.25 90 ASP A C 1
ATOM 703 O O . ASP A 1 90 ? 8.318 1.427 -19.328 1.00 87.25 90 ASP A O 1
ATOM 707 N N . PRO A 1 91 ? 9.995 2.364 -20.486 1.00 83.88 91 PRO A N 1
ATOM 708 C CA . PRO A 1 91 ? 10.884 1.213 -20.349 1.00 83.88 91 PRO A CA 1
ATOM 709 C C . PRO A 1 91 ? 11.306 0.936 -18.899 1.00 83.88 91 PRO A C 1
ATOM 711 O O . PRO A 1 91 ? 11.814 -0.148 -18.614 1.00 83.88 91 PRO A O 1
ATOM 714 N N . THR A 1 92 ? 11.125 1.892 -17.979 1.00 87.50 92 THR A N 1
ATOM 715 C CA . THR A 1 92 ? 11.407 1.694 -16.549 1.00 87.50 92 THR A CA 1
ATOM 716 C C . THR A 1 92 ? 10.302 0.901 -15.853 1.00 87.50 92 THR A C 1
ATOM 718 O O . THR A 1 92 ? 10.590 0.104 -14.961 1.00 87.50 92 THR A O 1
ATOM 721 N N . LEU A 1 93 ? 9.052 1.074 -16.291 1.00 85.25 93 LEU A N 1
ATOM 722 C CA . LEU A 1 93 ? 7.871 0.401 -15.744 1.00 85.25 93 LEU A CA 1
ATOM 723 C C . LEU A 1 93 ? 7.499 -0.859 -16.538 1.00 85.25 93 LEU A C 1
ATOM 725 O O . LEU A 1 93 ? 6.949 -1.805 -15.974 1.00 85.25 93 LEU A O 1
ATOM 729 N N . SER A 1 94 ? 7.824 -0.891 -17.831 1.00 84.75 94 SER A N 1
ATOM 730 C CA . SER A 1 94 ? 7.589 -2.010 -18.744 1.00 84.75 94 SER A CA 1
ATOM 731 C C . SER A 1 94 ? 8.881 -2.399 -19.482 1.00 84.75 94 SER A C 1
ATOM 733 O O . SER A 1 94 ? 9.045 -2.117 -20.671 1.00 84.75 94 SER A O 1
ATOM 735 N N . PRO A 1 95 ? 9.854 -3.018 -18.788 1.00 87.25 95 PRO A N 1
ATOM 736 C CA . PRO A 1 95 ? 11.081 -3.474 -19.431 1.00 87.25 95 PRO A CA 1
ATOM 737 C C . PRO A 1 95 ? 10.812 -4.645 -20.389 1.00 87.25 95 PRO A C 1
ATOM 739 O O . PRO A 1 95 ? 9.927 -5.471 -20.154 1.00 87.25 95 PRO A O 1
ATOM 742 N N . ASP A 1 96 ? 11.630 -4.781 -21.438 1.00 89.31 96 ASP A N 1
ATOM 743 C CA . ASP A 1 96 ? 11.570 -5.933 -22.347 1.00 89.31 96 ASP A CA 1
ATOM 744 C C . ASP A 1 96 ? 12.125 -7.198 -21.668 1.00 89.31 96 ASP A C 1
ATOM 746 O O . ASP A 1 96 ? 13.312 -7.540 -21.745 1.00 89.31 96 ASP A O 1
ATOM 750 N N . LEU A 1 97 ? 11.228 -7.908 -20.984 1.00 90.06 97 LEU A N 1
ATOM 751 C CA . LEU A 1 97 ? 11.532 -9.157 -20.290 1.00 90.06 97 LEU A CA 1
ATOM 752 C C . LEU A 1 97 ? 11.986 -10.262 -21.250 1.00 90.06 97 LEU A C 1
ATOM 754 O O . LEU A 1 97 ? 12.779 -11.116 -20.856 1.00 90.06 97 LEU A O 1
ATOM 758 N N . SER A 1 98 ? 11.520 -10.248 -22.503 1.00 92.50 98 SER A N 1
ATOM 759 C CA . SER A 1 98 ? 11.866 -11.277 -23.489 1.00 92.50 98 SER A CA 1
ATOM 760 C C . SER A 1 98 ? 13.310 -11.113 -23.949 1.00 92.50 98 SER A C 1
ATOM 762 O O . SER A 1 98 ? 14.066 -12.086 -23.973 1.00 92.50 98 SER A O 1
ATOM 764 N N . ALA A 1 99 ? 13.725 -9.880 -24.252 1.00 91.50 99 ALA A N 1
ATOM 765 C CA . ALA A 1 99 ? 15.119 -9.578 -24.558 1.00 91.50 99 ALA A CA 1
ATOM 766 C C . ALA A 1 99 ? 16.035 -9.851 -23.355 1.00 91.50 99 ALA A C 1
ATOM 768 O O . ALA A 1 99 ? 17.111 -10.430 -23.521 1.00 91.50 99 ALA A O 1
ATOM 769 N N . SER A 1 100 ? 15.601 -9.497 -22.140 1.00 92.19 100 SER A N 1
ATOM 770 C CA . SER A 1 100 ? 16.356 -9.785 -20.915 1.00 92.19 100 SER A CA 1
ATOM 771 C C . SER A 1 100 ? 16.535 -11.293 -20.685 1.00 92.19 100 SER A C 1
ATOM 773 O O . SER A 1 100 ? 17.657 -11.752 -20.466 1.00 92.19 100 SER A O 1
ATOM 775 N N . ASP A 1 101 ? 15.475 -12.096 -20.822 1.00 93.75 101 ASP A N 1
ATOM 776 C CA . ASP A 1 101 ? 15.549 -13.560 -20.715 1.00 93.75 101 ASP A CA 1
ATOM 777 C C . ASP A 1 101 ? 16.490 -14.158 -21.773 1.00 93.75 101 ASP A C 1
ATOM 779 O O . ASP A 1 101 ? 17.351 -14.977 -21.443 1.00 93.75 101 ASP A O 1
ATOM 783 N N . GLN A 1 102 ? 16.416 -13.697 -23.026 1.00 94.25 102 GLN A N 1
ATOM 784 C CA . GLN A 1 102 ? 17.337 -14.129 -24.084 1.00 94.25 102 GLN A CA 1
ATOM 785 C C . GLN A 1 102 ? 18.801 -13.813 -23.746 1.00 94.25 102 GLN A C 1
ATOM 787 O O . GLN A 1 102 ? 19.675 -14.668 -23.926 1.00 94.25 102 GLN A O 1
ATOM 792 N N . GLN A 1 103 ? 19.085 -12.619 -23.220 1.00 92.38 103 GLN A N 1
ATOM 793 C CA . GLN A 1 103 ? 20.430 -12.225 -22.789 1.00 92.38 103 GLN A CA 1
ATOM 794 C C . GLN A 1 103 ? 20.929 -13.075 -21.613 1.00 92.38 103 GLN A C 1
ATOM 796 O O . GLN A 1 103 ? 22.077 -13.535 -21.620 1.00 92.38 103 GLN A O 1
ATOM 801 N N . HIS A 1 104 ? 20.072 -13.344 -20.626 1.00 92.50 104 HIS A N 1
ATOM 802 C CA . HIS A 1 104 ? 20.405 -14.208 -19.496 1.00 92.50 104 HIS A CA 1
ATOM 803 C C . HIS A 1 104 ? 20.686 -15.643 -19.953 1.00 92.50 104 HIS A C 1
ATOM 805 O O . HIS A 1 104 ? 21.712 -16.218 -19.581 1.00 92.50 104 HIS A O 1
ATOM 811 N N . ARG A 1 105 ? 19.853 -16.203 -20.838 1.00 90.19 105 ARG A N 1
ATOM 812 C CA . ARG A 1 105 ? 20.087 -17.529 -21.430 1.00 90.19 105 ARG A CA 1
ATOM 813 C C . ARG A 1 105 ? 21.387 -17.582 -22.219 1.00 90.19 105 ARG A C 1
ATOM 815 O O . ARG A 1 105 ? 22.143 -18.539 -22.066 1.00 90.19 105 ARG A O 1
ATOM 822 N N . ALA A 1 106 ? 21.684 -16.559 -23.018 1.00 88.50 106 ALA A N 1
ATOM 823 C CA . ALA A 1 106 ? 22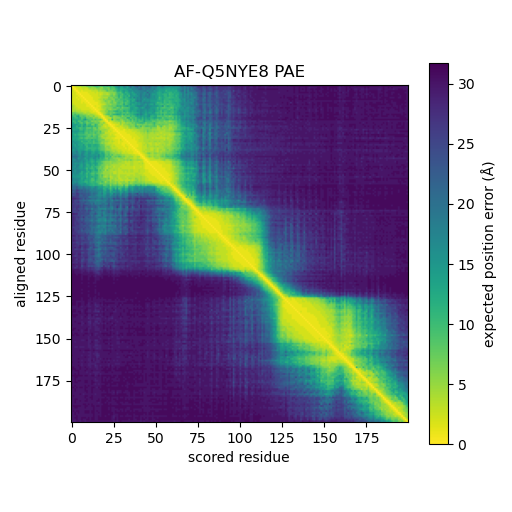.944 -16.471 -23.750 1.00 88.50 106 ALA A CA 1
ATOM 824 C C . ALA A 1 106 ? 24.152 -16.415 -22.801 1.00 88.50 106 ALA A C 1
ATOM 826 O O . ALA A 1 106 ? 25.177 -17.042 -23.069 1.00 88.50 106 ALA A O 1
ATOM 827 N N . THR A 1 107 ? 24.027 -15.713 -21.675 1.00 87.44 107 THR A N 1
ATOM 828 C CA . THR A 1 107 ? 25.069 -15.624 -20.642 1.00 87.44 107 THR A CA 1
ATOM 829 C C . THR A 1 107 ? 25.313 -16.980 -19.984 1.00 87.44 107 THR A C 1
ATOM 831 O O . THR A 1 107 ? 26.456 -17.433 -19.929 1.00 87.44 107 THR A O 1
ATOM 834 N N . VAL A 1 108 ? 24.249 -17.684 -19.587 1.00 84.31 108 VAL A N 1
ATOM 835 C CA . VAL A 1 108 ? 24.338 -19.036 -19.009 1.00 84.31 108 VAL A CA 1
ATOM 836 C C . VAL A 1 108 ? 24.910 -20.043 -20.014 1.00 84.31 108 VAL A C 1
ATOM 838 O O . VAL A 1 108 ? 25.769 -20.859 -19.673 1.00 84.31 108 VAL A O 1
ATOM 841 N N . ALA A 1 109 ? 24.494 -19.968 -21.280 1.00 82.31 109 ALA A N 1
ATOM 842 C CA . ALA A 1 109 ? 25.026 -20.820 -22.341 1.00 82.31 109 ALA A CA 1
ATOM 843 C C . ALA A 1 109 ? 26.528 -20.576 -22.576 1.00 82.31 109 ALA A C 1
ATOM 845 O O . ALA A 1 109 ? 27.279 -21.523 -22.804 1.00 82.31 109 ALA A O 1
ATOM 846 N N . ARG A 1 110 ? 26.986 -19.319 -22.474 1.00 75.50 110 ARG A N 1
ATOM 847 C CA . ARG A 1 110 ? 28.4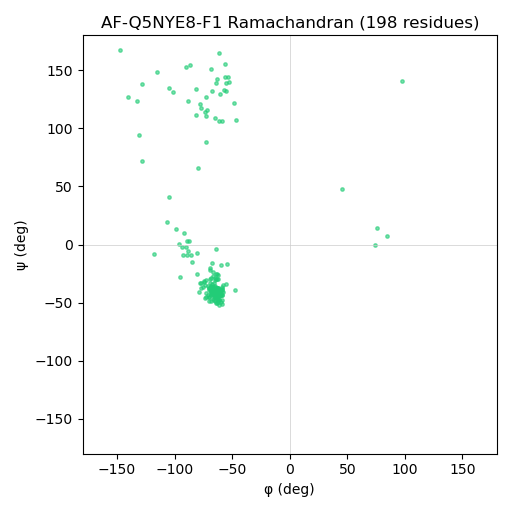13 -18.964 -22.544 1.00 75.50 110 ARG A CA 1
ATOM 848 C C . ARG A 1 110 ? 29.190 -19.436 -21.316 1.00 75.50 110 ARG A C 1
ATOM 850 O O . ARG A 1 110 ? 30.306 -19.908 -21.492 1.00 75.50 110 ARG A O 1
ATOM 857 N N . SER A 1 111 ? 28.616 -19.383 -20.112 1.00 68.44 111 SER A N 1
ATOM 858 C CA . SER A 1 111 ? 29.261 -19.931 -18.907 1.00 68.44 111 SER A CA 1
ATOM 859 C C . SER A 1 111 ? 29.345 -21.461 -18.900 1.00 68.44 111 SER A C 1
ATOM 861 O O . SER A 1 111 ? 30.183 -22.019 -18.203 1.00 68.44 111 SER A O 1
ATOM 863 N N . ASN A 1 112 ? 28.509 -22.140 -19.694 1.00 62.34 112 ASN A N 1
ATOM 864 C CA . ASN A 1 112 ? 28.560 -23.591 -19.896 1.00 62.34 112 ASN A CA 1
ATOM 865 C C . ASN A 1 112 ? 29.514 -24.027 -21.021 1.00 62.34 112 ASN A C 1
ATOM 867 O O . ASN A 1 112 ? 29.601 -25.221 -21.311 1.00 62.34 112 ASN A O 1
ATOM 871 N N . ARG A 1 113 ? 30.243 -23.102 -21.666 1.00 59.19 113 ARG A N 1
ATOM 872 C CA . ARG A 1 113 ? 31.377 -23.487 -22.513 1.00 59.19 113 ARG A CA 1
ATOM 873 C C . ARG A 1 113 ? 32.568 -23.810 -21.607 1.00 59.19 113 ARG A C 1
ATOM 875 O O . ARG A 1 113 ? 33.008 -22.916 -20.888 1.00 59.19 113 ARG A O 1
ATOM 882 N N . PRO A 1 114 ? 33.126 -25.033 -21.659 1.00 49.56 114 PRO A N 1
ATOM 883 C CA . PRO A 1 114 ? 34.389 -25.305 -20.999 1.00 49.56 114 PRO A CA 1
ATOM 884 C C . PRO A 1 114 ? 35.460 -24.457 -21.686 1.00 49.56 114 PRO A C 1
ATOM 886 O O . PRO A 1 114 ? 35.811 -24.682 -22.845 1.00 49.56 114 PRO A O 1
ATOM 889 N N . THR A 1 115 ? 35.942 -23.431 -20.995 1.00 53.31 115 THR A N 1
ATOM 890 C CA . THR A 1 115 ? 37.207 -22.787 -21.333 1.00 53.31 115 THR A CA 1
ATOM 891 C C . THR A 1 115 ? 38.325 -23.818 -21.138 1.00 53.31 115 THR A C 1
ATOM 893 O O . THR A 1 115 ? 38.283 -24.565 -20.158 1.00 53.31 115 THR A O 1
ATOM 896 N N . PRO A 1 116 ? 39.338 -23.898 -22.022 1.00 46.66 116 PRO A N 1
ATOM 897 C CA . PRO A 1 116 ? 40.556 -24.635 -21.710 1.00 46.66 116 PRO A CA 1
ATOM 898 C C . PRO A 1 116 ? 41.195 -23.955 -20.495 1.00 46.66 116 PRO A C 1
ATOM 900 O O . PRO A 1 116 ? 41.673 -22.823 -20.568 1.00 46.66 116 PRO A O 1
ATOM 903 N N . SER A 1 117 ? 41.094 -24.606 -19.345 1.00 43.66 117 SER A N 1
ATOM 904 C CA . SER A 1 117 ? 41.507 -24.090 -18.049 1.00 43.66 117 SER A CA 1
ATOM 905 C C . SER A 1 117 ? 43.031 -24.060 -17.944 1.00 43.66 117 SER A C 1
ATOM 907 O O . SER A 1 117 ? 43.668 -25.102 -17.836 1.00 43.66 117 SER A O 1
ATOM 909 N N . ALA A 1 118 ? 43.606 -22.857 -17.929 1.00 51.06 118 ALA A N 1
ATOM 910 C CA . ALA A 1 118 ? 44.973 -22.593 -17.474 1.00 51.06 118 ALA A CA 1
ATOM 911 C C . ALA A 1 118 ? 44.974 -21.920 -16.089 1.00 51.06 118 ALA A C 1
ATOM 913 O O . ALA A 1 118 ? 45.702 -20.959 -15.865 1.00 51.06 118 ALA A O 1
ATOM 914 N N . HIS A 1 119 ? 44.106 -22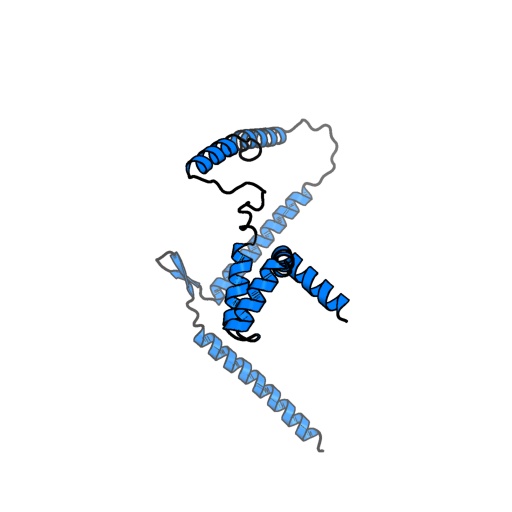.370 -15.178 1.00 41.53 119 HIS A N 1
ATOM 915 C CA . HIS A 1 119 ? 44.087 -21.883 -13.800 1.00 41.53 119 HIS A CA 1
ATOM 916 C C . HIS A 1 119 ? 44.019 -23.073 -12.851 1.00 41.53 119 HIS A C 1
ATOM 918 O O . HIS A 1 119 ? 43.155 -23.938 -12.974 1.00 41.53 119 HIS A O 1
ATOM 924 N N . SER A 1 120 ? 45.013 -23.097 -11.974 1.00 45.94 120 SER A N 1
ATOM 925 C CA . SER A 1 120 ? 45.338 -24.105 -10.979 1.00 45.94 120 SER A CA 1
ATOM 926 C C . SER A 1 120 ? 44.158 -24.424 -10.066 1.00 45.94 120 SER A C 1
ATOM 928 O O . SER A 1 120 ? 43.401 -23.535 -9.678 1.00 45.94 120 SER A O 1
ATOM 930 N N . ASP A 1 121 ? 44.065 -25.697 -9.696 1.00 49.91 121 ASP A N 1
ATOM 931 C CA . ASP A 1 121 ? 43.151 -26.246 -8.705 1.00 49.91 121 ASP A CA 1
ATOM 932 C C . ASP A 1 121 ? 43.104 -25.426 -7.408 1.00 49.91 121 ASP A C 1
ATOM 934 O O . ASP A 1 121 ? 43.976 -25.536 -6.546 1.00 49.91 121 ASP A O 1
ATOM 938 N N . THR A 1 122 ? 42.003 -24.702 -7.215 1.00 50.47 122 THR A N 1
ATOM 939 C CA . THR A 1 122 ? 41.473 -24.428 -5.876 1.00 50.47 122 THR A CA 1
ATOM 940 C C . THR A 1 122 ? 39.982 -24.756 -5.886 1.00 50.47 122 THR A C 1
ATOM 942 O O . THR A 1 122 ? 39.137 -23.974 -6.312 1.00 50.47 122 THR A O 1
ATOM 945 N N . SER A 1 123 ? 39.668 -25.981 -5.473 1.00 52.34 123 SER A N 1
ATOM 946 C CA . SER A 1 123 ? 38.315 -26.489 -5.213 1.00 52.34 12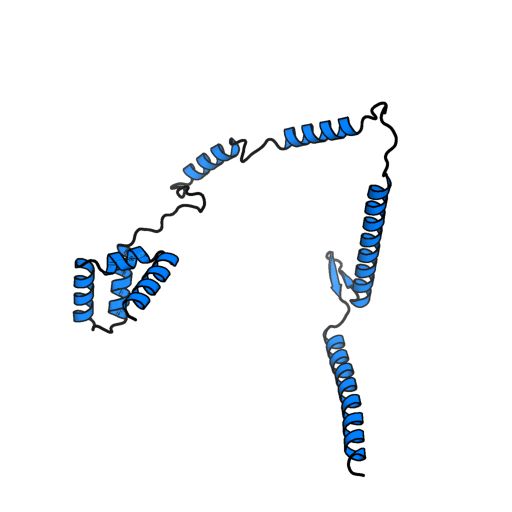3 SER A CA 1
ATOM 947 C C . SER A 1 123 ? 37.552 -25.618 -4.180 1.00 52.34 123 SER A C 1
ATOM 949 O O . SER A 1 123 ? 38.209 -25.014 -3.332 1.00 52.34 123 SER A O 1
ATOM 951 N N . PRO A 1 124 ? 36.192 -25.592 -4.179 1.00 53.47 124 PRO A N 1
ATOM 952 C CA . PRO A 1 124 ? 35.462 -26.833 -3.938 1.00 53.47 124 PRO A CA 1
ATOM 953 C C . PRO A 1 124 ? 34.183 -27.097 -4.770 1.00 53.47 124 PRO A C 1
ATOM 955 O O . PRO A 1 124 ? 33.195 -26.368 -4.676 1.00 53.47 124 PRO A O 1
ATOM 958 N N . PRO A 1 125 ? 34.106 -28.270 -5.426 1.00 60.88 125 PRO A N 1
ATOM 959 C CA . PRO A 1 125 ? 32.871 -28.998 -5.690 1.00 60.88 125 PRO A CA 1
ATOM 960 C C . PRO A 1 125 ? 32.160 -29.493 -4.412 1.00 60.88 125 PRO A C 1
ATOM 962 O O . PRO A 1 125 ? 31.057 -30.022 -4.521 1.00 60.88 125 PRO A O 1
ATOM 965 N N . SER A 1 126 ? 32.729 -29.315 -3.208 1.00 65.38 126 SER A N 1
ATOM 966 C CA . SER A 1 126 ? 32.102 -29.752 -1.949 1.00 65.38 126 SER A CA 1
ATOM 967 C C . SER A 1 126 ? 30.856 -28.938 -1.601 1.00 65.38 126 SER A C 1
ATOM 969 O O . SER A 1 126 ? 29.807 -29.538 -1.438 1.00 65.38 126 SER A O 1
ATOM 971 N N . LEU A 1 127 ? 30.890 -27.597 -1.645 1.00 77.12 127 LEU A N 1
ATOM 972 C CA . LEU A 1 127 ? 29.741 -26.770 -1.235 1.00 77.12 127 LEU A CA 1
ATOM 973 C C . LEU A 1 127 ? 28.471 -27.072 -2.049 1.00 77.12 127 LEU A C 1
ATOM 975 O O . LEU A 1 127 ? 27.365 -27.101 -1.515 1.00 77.12 127 LEU A O 1
ATOM 979 N N . ARG A 1 128 ? 28.612 -27.326 -3.357 1.00 76.56 128 ARG A N 1
ATOM 980 C CA . ARG A 1 128 ? 27.472 -27.696 -4.210 1.00 76.56 128 ARG A CA 1
ATOM 981 C C . ARG A 1 128 ? 26.930 -29.083 -3.856 1.00 76.56 128 ARG A C 1
ATOM 983 O O . ARG A 1 128 ? 25.714 -29.263 -3.858 1.00 76.56 128 ARG A O 1
ATOM 990 N N . ASN A 1 129 ? 27.805 -30.038 -3.551 1.00 81.69 129 ASN A N 1
ATOM 991 C CA . ASN A 1 129 ? 27.403 -31.371 -3.103 1.00 81.69 129 ASN A CA 1
ATOM 992 C C . ASN A 1 129 ? 26.763 -31.328 -1.710 1.00 81.69 129 ASN A C 1
ATOM 994 O O . ASN A 1 129 ? 25.765 -32.012 -1.491 1.00 81.69 129 ASN A O 1
ATOM 998 N N . ASP A 1 130 ? 27.265 -30.480 -0.816 1.00 80.69 130 ASP A N 1
ATOM 999 C CA . ASP A 1 130 ? 26.738 -30.271 0.531 1.00 80.69 130 ASP A CA 1
ATOM 1000 C C . ASP A 1 130 ? 25.324 -29.683 0.454 1.00 80.69 130 ASP A C 1
ATOM 1002 O O . ASP A 1 130 ? 24.381 -30.270 0.975 1.00 80.69 130 ASP A O 1
ATOM 1006 N N . VAL A 1 131 ? 25.124 -28.613 -0.327 1.00 85.12 131 VAL A N 1
ATOM 1007 C CA . VAL A 1 131 ? 23.796 -28.011 -0.552 1.00 85.12 131 VAL A CA 1
ATOM 1008 C C . VAL A 1 131 ? 22.819 -29.003 -1.191 1.00 85.12 131 VAL A C 1
ATOM 1010 O O . VAL A 1 131 ? 21.645 -29.051 -0.824 1.00 85.12 131 VAL A O 1
ATOM 1013 N N . GLN A 1 132 ? 23.270 -29.821 -2.146 1.00 88.56 132 GLN A N 1
ATOM 1014 C CA . GLN A 1 132 ? 22.418 -30.852 -2.745 1.00 88.56 132 GLN A CA 1
ATOM 1015 C C . GLN A 1 132 ? 22.066 -31.970 -1.760 1.00 88.56 132 GLN A C 1
ATOM 1017 O O . GLN A 1 132 ? 20.956 -32.506 -1.823 1.00 88.56 132 GLN A O 1
ATOM 1022 N N . THR A 1 133 ? 22.996 -32.331 -0.881 1.00 91.62 133 THR A N 1
ATOM 1023 C CA . THR A 1 133 ? 22.805 -33.360 0.142 1.00 91.62 133 THR A CA 1
ATOM 1024 C C . THR A 1 133 ? 21.831 -32.868 1.205 1.00 91.62 133 THR A C 1
ATOM 1026 O O . THR A 1 133 ? 20.822 -33.530 1.441 1.00 91.62 133 THR A O 1
ATOM 1029 N N . GLU A 1 134 ? 22.035 -31.660 1.727 1.00 90.94 134 GLU A N 1
ATOM 1030 C CA . GLU A 1 134 ? 21.120 -31.007 2.668 1.00 90.94 134 GLU A CA 1
ATOM 1031 C C . GLU A 1 134 ? 19.730 -30.797 2.055 1.00 90.94 134 GLU A C 1
ATOM 1033 O O . GLU A 1 134 ? 18.706 -31.153 2.638 1.00 90.94 134 GLU A O 1
ATOM 1038 N N . GLY A 1 135 ? 19.660 -30.344 0.800 1.00 94.00 135 GLY A N 1
ATOM 1039 C CA . GLY A 1 135 ? 18.390 -30.198 0.089 1.00 94.00 135 GLY A CA 1
ATOM 1040 C C . GLY A 1 135 ? 17.657 -31.525 -0.156 1.00 94.00 135 GLY A C 1
ATOM 1041 O O . GLY A 1 135 ? 16.435 -31.541 -0.326 1.00 94.00 135 GLY A O 1
ATOM 1042 N N . LYS A 1 136 ? 18.364 -32.661 -0.206 1.00 94.94 136 LYS A N 1
ATOM 1043 C CA . LYS A 1 136 ? 17.741 -33.997 -0.222 1.00 94.94 136 LYS A CA 1
ATOM 1044 C C . LYS A 1 136 ? 17.296 -34.414 1.179 1.00 94.94 136 LYS A C 1
ATOM 1046 O O . LYS A 1 136 ? 16.194 -34.943 1.302 1.00 94.94 136 LYS A O 1
ATOM 1051 N N . ALA A 1 137 ? 18.099 -34.145 2.207 1.00 93.75 137 ALA A N 1
ATOM 1052 C CA . ALA A 1 137 ? 17.768 -34.447 3.596 1.00 93.75 137 ALA A CA 1
ATOM 1053 C C . ALA A 1 137 ? 16.468 -33.747 4.026 1.00 93.75 137 ALA A C 1
ATOM 1055 O O . ALA A 1 137 ? 15.519 -34.424 4.419 1.00 93.75 137 ALA A O 1
ATOM 1056 N N . ILE A 1 138 ? 16.360 -32.432 3.801 1.00 93.75 138 ILE A N 1
ATOM 1057 C CA . ILE A 1 138 ? 15.165 -31.635 4.131 1.00 93.75 138 ILE A CA 1
ATOM 1058 C C . ILE A 1 138 ? 13.918 -32.159 3.405 1.00 93.75 138 ILE A C 1
ATOM 1060 O O . ILE A 1 138 ? 12.843 -32.278 3.998 1.00 93.75 138 ILE A O 1
ATOM 1064 N N . ARG A 1 139 ? 14.033 -32.502 2.114 1.00 93.75 139 ARG A N 1
ATOM 1065 C CA . ARG A 1 139 ? 12.904 -33.059 1.348 1.00 93.75 139 ARG A CA 1
ATOM 1066 C C . ARG A 1 139 ? 12.453 -34.410 1.893 1.00 93.75 139 ARG A C 1
ATOM 1068 O O . ARG A 1 139 ? 11.250 -34.639 2.001 1.00 93.75 139 ARG A O 1
ATOM 1075 N N . ASN A 1 140 ? 13.393 -35.278 2.253 1.00 93.81 140 ASN A N 1
ATOM 1076 C CA . ASN A 1 140 ? 13.083 -36.586 2.825 1.00 93.81 140 ASN A CA 1
ATOM 1077 C C . ASN A 1 140 ? 12.438 -36.457 4.210 1.00 93.81 140 ASN A C 1
ATOM 1079 O O . ASN A 1 140 ? 11.462 -37.152 4.498 1.00 93.81 140 ASN A O 1
ATOM 1083 N N . GLU A 1 141 ? 12.936 -35.545 5.045 1.00 94.00 141 GLU A N 1
ATOM 1084 C CA . GLU A 1 141 ? 12.358 -35.246 6.355 1.00 94.00 141 GLU A CA 1
ATOM 1085 C C . GLU A 1 141 ? 10.937 -34.695 6.215 1.00 94.00 141 GLU A C 1
ATOM 1087 O O . GLU A 1 141 ? 10.007 -35.217 6.826 1.00 94.00 141 GLU A O 1
ATOM 1092 N N . THR A 1 142 ? 10.736 -33.720 5.327 1.00 93.31 142 THR A N 1
ATOM 1093 C CA . THR A 1 142 ? 9.421 -33.115 5.075 1.00 93.31 142 THR A CA 1
ATOM 1094 C C . THR A 1 142 ? 8.421 -34.146 4.547 1.00 93.31 142 THR A C 1
ATOM 1096 O O . THR A 1 142 ? 7.279 -34.197 5.004 1.00 93.31 142 THR A O 1
ATOM 1099 N N . ALA A 1 143 ? 8.838 -35.012 3.617 1.00 92.81 143 ALA A N 1
ATOM 1100 C CA . ALA A 1 143 ? 7.995 -36.091 3.103 1.00 92.81 143 ALA A CA 1
ATOM 1101 C C . ALA A 1 143 ? 7.625 -37.102 4.202 1.00 92.81 143 ALA A C 1
ATOM 1103 O O . ALA A 1 143 ? 6.477 -37.545 4.285 1.00 92.81 143 ALA A O 1
ATOM 1104 N N . SER A 1 144 ? 8.570 -37.420 5.089 1.00 92.25 144 SER A N 1
ATOM 1105 C CA . SER A 1 144 ? 8.347 -38.316 6.229 1.00 92.25 144 SER A CA 1
ATOM 1106 C C . SER A 1 144 ? 7.415 -37.696 7.274 1.00 92.25 144 SER A C 1
ATOM 1108 O O . SER A 1 144 ? 6.517 -38.373 7.786 1.00 92.25 144 SER A O 1
ATOM 1110 N N . ALA A 1 145 ? 7.576 -36.403 7.561 1.00 90.81 145 ALA A N 1
ATOM 1111 C CA . ALA A 1 145 ? 6.717 -35.646 8.464 1.00 90.81 145 ALA A CA 1
ATOM 1112 C C . ALA A 1 145 ? 5.284 -35.565 7.923 1.00 90.81 145 ALA A C 1
ATOM 1114 O O . ALA A 1 145 ? 4.339 -35.860 8.657 1.00 90.81 145 ALA A O 1
ATOM 1115 N N . ARG A 1 146 ? 5.125 -35.274 6.625 1.00 87.56 146 ARG A N 1
ATOM 1116 C CA . ARG A 1 146 ? 3.826 -35.286 5.941 1.00 87.56 146 ARG A CA 1
ATOM 1117 C C . ARG A 1 146 ? 3.170 -36.664 5.995 1.00 87.56 146 ARG A C 1
ATOM 1119 O O . ARG A 1 146 ? 2.042 -36.768 6.451 1.00 87.56 146 ARG A O 1
ATOM 1126 N N . SER A 1 147 ? 3.891 -37.734 5.651 1.00 87.94 147 SER A N 1
ATOM 1127 C CA . SER A 1 147 ? 3.359 -39.104 5.744 1.00 87.94 147 SER A CA 1
ATOM 1128 C C . SER A 1 147 ? 2.938 -39.474 7.173 1.00 87.94 147 SER A C 1
ATOM 1130 O O . SER A 1 147 ? 1.916 -40.128 7.386 1.00 87.94 147 SER A O 1
ATOM 1132 N N . THR A 1 148 ? 3.708 -39.040 8.173 1.00 89.69 148 THR A N 1
ATOM 1133 C CA . THR A 1 148 ? 3.385 -39.266 9.586 1.00 89.69 148 THR A CA 1
ATOM 1134 C C . THR A 1 148 ? 2.142 -38.490 10.007 1.00 89.69 148 THR A C 1
ATOM 1136 O O . THR A 1 148 ? 1.303 -39.035 10.725 1.00 89.69 148 THR A O 1
ATOM 1139 N N . PHE A 1 149 ? 2.013 -37.239 9.566 1.00 86.38 149 PHE A N 1
ATOM 1140 C CA . PHE A 1 149 ? 0.825 -36.424 9.783 1.00 86.38 149 PHE A CA 1
ATOM 1141 C C . PHE A 1 149 ? -0.404 -37.064 9.133 1.00 86.38 149 PHE A C 1
ATOM 1143 O O . PHE A 1 149 ? -1.373 -37.331 9.839 1.00 86.38 149 PHE A O 1
ATOM 1150 N N . ASP A 1 150 ? -0.326 -37.413 7.847 1.00 85.75 150 ASP A N 1
ATOM 1151 C CA . ASP A 1 150 ? -1.425 -38.020 7.093 1.00 85.75 150 ASP A CA 1
ATOM 1152 C C . ASP A 1 150 ? -1.888 -39.330 7.750 1.00 85.75 150 ASP A C 1
ATOM 1154 O O . ASP A 1 150 ? -3.085 -39.558 7.920 1.00 85.75 150 ASP A O 1
ATOM 1158 N N . ARG A 1 151 ? -0.946 -40.152 8.240 1.00 82.81 151 ARG A N 1
ATOM 1159 C CA . ARG A 1 151 ? -1.253 -41.370 9.007 1.00 82.81 151 ARG A CA 1
ATOM 1160 C C . ARG A 1 151 ? -1.908 -41.066 10.358 1.00 82.81 151 ARG A C 1
ATOM 1162 O O . ARG A 1 151 ? -2.875 -41.726 10.720 1.00 82.81 151 ARG A O 1
ATOM 1169 N N . LYS A 1 152 ? -1.397 -40.090 11.120 1.00 82.94 152 LYS A N 1
ATOM 1170 C CA . LYS A 1 152 ? -1.940 -39.702 12.442 1.00 82.94 152 LYS A CA 1
ATOM 1171 C C . LYS A 1 152 ? -3.308 -39.032 12.358 1.00 82.94 152 LYS A C 1
ATOM 1173 O O . LYS A 1 152 ? -4.063 -39.074 13.334 1.00 82.94 152 LYS A O 1
ATOM 1178 N N . ALA A 1 153 ? -3.573 -38.345 11.256 1.00 79.81 153 ALA A N 1
ATOM 1179 C CA . ALA A 1 153 ? -4.820 -37.655 10.982 1.00 79.81 153 ALA A CA 1
ATOM 1180 C C . ALA A 1 153 ? -5.775 -38.501 10.128 1.00 79.81 153 ALA A C 1
ATOM 1182 O O . ALA A 1 153 ? -6.874 -38.042 9.853 1.00 79.81 153 ALA A O 1
ATOM 1183 N N . GLU A 1 154 ? -5.397 -39.723 9.740 1.00 83.94 154 GLU A N 1
ATOM 1184 C CA . GLU A 1 154 ? -6.194 -40.602 8.874 1.00 83.94 154 GLU A CA 1
ATOM 1185 C C . GLU A 1 154 ? -6.763 -39.846 7.660 1.00 83.94 154 GLU A C 1
ATOM 1187 O O . GLU A 1 154 ? -7.968 -39.891 7.386 1.00 83.94 154 GLU A O 1
ATOM 1192 N N . ILE A 1 155 ? -5.893 -39.081 6.991 1.00 83.25 155 ILE A N 1
ATOM 1193 C CA . ILE A 1 155 ? -6.261 -38.304 5.809 1.00 83.25 155 ILE A CA 1
ATOM 1194 C C . ILE A 1 155 ? -6.580 -39.270 4.667 1.00 83.25 155 ILE A C 1
ATOM 1196 O O . ILE A 1 155 ? -5.834 -40.214 4.406 1.00 83.25 155 ILE A O 1
ATOM 1200 N N . VAL A 1 156 ? -7.703 -39.039 3.999 1.00 83.44 156 VAL A N 1
ATOM 1201 C CA . VAL A 1 156 ? -8.147 -39.765 2.815 1.00 83.44 156 VAL A CA 1
ATOM 1202 C C . VAL A 1 156 ? -8.501 -38.786 1.710 1.00 83.44 156 VAL A C 1
ATOM 1204 O O . VAL A 1 156 ? -9.145 -37.764 1.952 1.00 83.44 156 VAL A O 1
ATOM 1207 N N . ASP A 1 157 ? -8.094 -39.129 0.495 1.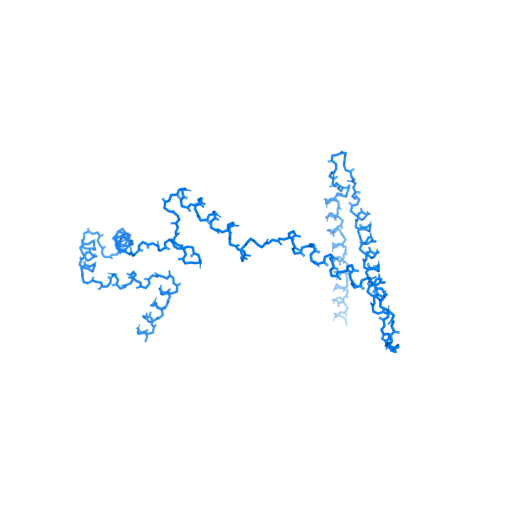00 82.06 157 ASP A N 1
ATOM 1208 C CA . ASP A 1 157 ? -8.505 -38.407 -0.700 1.00 82.06 157 ASP A CA 1
ATOM 1209 C C . ASP A 1 157 ? -9.970 -38.739 -0.999 1.00 82.06 157 ASP A C 1
ATOM 1211 O O . ASP A 1 157 ? -10.369 -39.907 -1.075 1.00 82.06 157 ASP A O 1
ATOM 1215 N N . THR A 1 158 ? -10.784 -37.701 -1.145 1.00 79.12 158 THR A N 1
ATOM 1216 C CA . THR A 1 158 ? -12.188 -37.813 -1.540 1.00 79.12 158 THR A CA 1
ATOM 1217 C C . THR A 1 158 ? -12.279 -37.837 -3.068 1.00 79.12 158 THR A C 1
ATOM 1219 O O . THR A 1 158 ? -11.399 -37.339 -3.768 1.00 79.12 158 THR A O 1
ATOM 1222 N N . ALA A 1 159 ? -13.343 -38.429 -3.618 1.00 80.88 159 ALA A N 1
ATOM 1223 C CA . ALA A 1 159 ? -13.522 -38.575 -5.068 1.00 80.88 159 ALA A CA 1
ATOM 1224 C C . ALA A 1 159 ? -13.567 -37.237 -5.842 1.00 80.88 159 ALA A C 1
ATOM 1226 O O . ALA A 1 159 ? -13.372 -37.225 -7.053 1.00 80.88 159 ALA A O 1
ATOM 1227 N N . ASP A 1 160 ? -13.812 -36.124 -5.150 1.00 84.25 160 ASP A N 1
ATOM 1228 C CA . ASP A 1 160 ? -13.814 -34.755 -5.677 1.00 84.25 160 ASP A CA 1
ATOM 1229 C C . ASP A 1 160 ? -12.433 -34.065 -5.623 1.00 84.25 160 ASP A C 1
ATOM 1231 O O .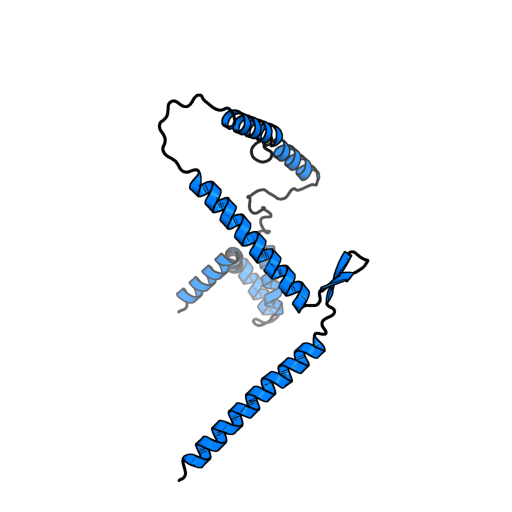 ASP A 1 160 ? -12.311 -32.900 -5.998 1.00 84.25 160 ASP A O 1
ATOM 1235 N N . GLY A 1 161 ? -11.387 -34.770 -5.174 1.00 81.88 161 GLY A N 1
ATOM 1236 C CA . GLY A 1 161 ? -10.022 -34.250 -5.061 1.00 81.88 161 GLY A CA 1
ATOM 1237 C C . GLY A 1 161 ? -9.733 -33.478 -3.769 1.00 81.88 161 GLY A C 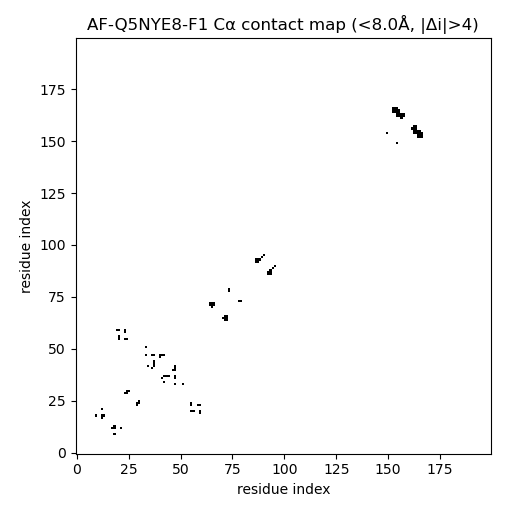1
ATOM 1238 O O . GLY A 1 161 ? -8.654 -32.899 -3.643 1.00 81.88 161 GLY A O 1
ATOM 1239 N N . THR A 1 162 ? -10.659 -33.458 -2.806 1.00 83.69 162 THR A N 1
ATOM 1240 C CA . THR A 1 162 ? -10.450 -32.829 -1.492 1.00 83.69 162 THR A CA 1
ATOM 1241 C C . THR A 1 162 ? -9.876 -33.808 -0.458 1.00 83.69 162 THR A C 1
ATOM 1243 O O . THR A 1 162 ? -10.093 -35.018 -0.532 1.00 83.69 162 THR A O 1
ATOM 1246 N N . LEU A 1 163 ? -9.142 -33.291 0.536 1.00 82.19 163 LEU A N 1
ATOM 1247 C CA . LEU A 1 163 ? -8.617 -34.080 1.658 1.00 82.19 163 LEU A CA 1
ATOM 1248 C C . LEU A 1 163 ? -9.644 -34.127 2.795 1.00 82.19 163 LEU A C 1
ATOM 1250 O O . LEU A 1 163 ? -10.028 -33.083 3.324 1.00 82.19 163 LEU A O 1
ATOM 1254 N N . ALA A 1 164 ? -10.043 -35.324 3.220 1.00 79.75 164 ALA A N 1
ATOM 1255 C CA . ALA A 1 164 ? -10.901 -35.530 4.386 1.00 79.75 164 ALA A CA 1
ATOM 1256 C C . ALA A 1 164 ? -10.153 -36.297 5.482 1.00 79.75 164 ALA A C 1
ATOM 1258 O O . ALA A 1 164 ? -9.308 -37.136 5.196 1.00 79.75 164 ALA A O 1
ATOM 1259 N N . THR A 1 165 ? -10.463 -36.044 6.753 1.00 77.75 165 THR A N 1
ATOM 1260 C CA . THR A 1 165 ? -9.920 -36.817 7.882 1.00 77.75 165 THR A CA 1
ATOM 1261 C C . THR A 1 165 ? -10.957 -37.820 8.377 1.00 77.75 165 THR A C 1
ATOM 1263 O O . THR A 1 165 ? -12.105 -37.460 8.631 1.00 77.75 165 THR A O 1
ATOM 1266 N N . LYS A 1 166 ? -10.564 -39.086 8.551 1.00 76.94 166 LYS A N 1
ATOM 1267 C CA . LYS A 1 166 ? -11.406 -40.090 9.232 1.00 76.94 166 LYS A CA 1
ATOM 1268 C C . LYS A 1 166 ? -11.338 -39.982 10.758 1.00 76.94 166 LYS A C 1
ATOM 1270 O O . LYS A 1 166 ? -12.118 -40.620 11.469 1.00 76.94 166 LYS A O 1
ATOM 1275 N N . LYS A 1 167 ? -10.446 -39.136 11.277 1.00 71.94 167 LYS A N 1
ATOM 1276 C CA . LYS A 1 167 ? -10.254 -38.939 12.706 1.00 71.94 167 LYS A CA 1
ATOM 1277 C C . LYS A 1 167 ? -11.364 -38.058 13.279 1.00 71.94 167 LYS A C 1
ATOM 1279 O O . LYS A 1 167 ? -11.496 -36.883 12.953 1.00 71.94 167 LYS A O 1
ATOM 1284 N N . SER A 1 168 ? -12.147 -38.616 14.198 1.00 64.62 168 SER A N 1
ATOM 1285 C CA . SER A 1 168 ? -13.170 -37.859 14.927 1.00 64.62 168 SER A CA 1
ATOM 1286 C C . SER A 1 168 ? -12.533 -36.906 15.949 1.00 64.62 168 SER A C 1
ATOM 1288 O O . SER A 1 168 ? -11.939 -37.355 16.933 1.00 64.62 168 SER A O 1
ATOM 1290 N N . LEU A 1 169 ? -12.704 -35.592 15.753 1.00 65.19 169 LEU A N 1
ATOM 1291 C CA . LEU A 1 169 ? -12.257 -34.556 16.699 1.00 65.19 169 LEU A CA 1
ATOM 1292 C C . LEU A 1 169 ? -12.939 -34.697 18.071 1.00 65.19 169 LEU A C 1
ATOM 1294 O O . LEU A 1 169 ? -12.278 -34.584 19.097 1.00 65.19 169 LEU A O 1
ATOM 1298 N N . LEU A 1 170 ? -14.227 -35.061 18.096 1.00 61.16 170 LEU A N 1
ATOM 1299 C CA . LEU A 1 170 ? -14.999 -35.304 19.325 1.00 61.16 170 LEU A CA 1
ATOM 1300 C C . LEU A 1 170 ? -14.409 -36.448 20.165 1.00 61.16 170 LEU A C 1
ATOM 1302 O O . LEU A 1 170 ? -14.293 -36.338 21.384 1.00 61.16 170 LEU A O 1
ATOM 1306 N N . LYS A 1 171 ? -13.984 -37.537 19.511 1.00 61.62 171 LYS A N 1
ATOM 1307 C CA . LYS A 1 171 ? -13.349 -38.681 20.183 1.00 61.62 171 LYS A CA 1
ATOM 1308 C C . LYS A 1 171 ? -11.971 -38.318 20.747 1.00 61.62 171 LYS A C 1
ATOM 1310 O O . LYS A 1 171 ? -11.611 -38.797 21.820 1.00 61.62 171 LYS A O 1
ATOM 1315 N N . GLN A 1 172 ? -11.209 -37.478 20.043 1.00 61.88 172 GLN A N 1
ATOM 1316 C CA . GLN A 1 172 ? -9.898 -37.014 20.503 1.00 61.88 172 GLN A CA 1
ATOM 1317 C C . GLN A 1 172 ? -10.022 -36.060 21.699 1.00 61.88 172 GLN A C 1
ATOM 1319 O O . GLN A 1 172 ? -9.315 -36.256 22.683 1.00 61.88 172 GLN A O 1
ATOM 1324 N N . SER A 1 173 ? -10.947 -35.097 21.657 1.00 59.94 173 SER A N 1
ATOM 1325 C CA . SER A 1 173 ? -11.217 -34.203 22.791 1.00 59.94 173 SER A CA 1
ATOM 1326 C C . SER A 1 173 ? -11.696 -34.975 24.022 1.00 59.94 173 SER A C 1
ATOM 1328 O O . SER A 1 173 ? -11.220 -34.718 25.121 1.00 59.94 173 SER A O 1
ATOM 1330 N N . GLY A 1 174 ? -12.569 -35.975 23.848 1.00 58.59 174 GLY A N 1
ATOM 1331 C CA . GLY A 1 174 ? -13.011 -36.831 24.952 1.00 58.59 174 GLY A CA 1
ATOM 1332 C C . GLY A 1 174 ? -11.872 -37.636 25.584 1.00 58.59 174 GLY A C 1
ATOM 1333 O O . GLY A 1 174 ? -11.774 -37.703 26.804 1.00 58.59 174 GLY A O 1
ATOM 1334 N N . LYS A 1 175 ? -10.972 -38.201 24.768 1.00 61.56 175 LYS A N 1
ATOM 1335 C CA . LYS A 1 175 ? -9.786 -38.907 25.273 1.00 61.56 175 LYS A CA 1
ATOM 1336 C C . LYS A 1 175 ? -8.838 -37.971 26.027 1.00 61.56 175 LYS A C 1
ATOM 1338 O O . LYS A 1 175 ? -8.371 -38.335 27.095 1.00 61.56 175 LYS A O 1
ATOM 1343 N N . GLN A 1 176 ? -8.602 -36.772 25.502 1.00 59.31 176 GLN A N 1
ATOM 1344 C CA . GLN A 1 176 ? -7.732 -35.790 26.144 1.00 59.31 176 GLN A CA 1
ATOM 1345 C C . GLN A 1 176 ? -8.267 -35.361 27.517 1.00 59.31 176 GLN A C 1
ATOM 1347 O O . GLN A 1 176 ? -7.514 -35.350 28.478 1.00 59.31 176 GLN A O 1
ATOM 1352 N N . VAL A 1 177 ? -9.577 -35.123 27.647 1.00 60.75 177 VAL A N 1
ATOM 1353 C CA . VAL A 1 177 ? -10.202 -34.805 28.946 1.00 60.75 177 VAL A CA 1
ATOM 1354 C C . VAL A 1 177 ? -10.061 -35.956 29.948 1.00 60.75 177 VAL A C 1
ATOM 1356 O O . VAL A 1 177 ? -9.850 -35.713 31.134 1.00 60.75 177 VAL A O 1
ATOM 1359 N N . VAL A 1 178 ? -10.169 -37.208 29.494 1.00 60.78 178 VAL A N 1
ATOM 1360 C CA . VAL A 1 178 ? -9.994 -38.384 30.362 1.00 60.78 178 VAL A CA 1
ATOM 1361 C C . VAL A 1 178 ? -8.535 -38.554 30.786 1.00 60.78 178 VAL A C 1
ATOM 1363 O O . VAL A 1 178 ? -8.282 -38.774 31.968 1.00 60.78 178 VAL A O 1
ATOM 1366 N N . ASP A 1 179 ? -7.588 -38.428 29.857 1.00 60.78 179 ASP A N 1
ATOM 1367 C CA . ASP A 1 179 ? -6.155 -38.572 30.137 1.00 60.78 179 ASP A CA 1
ATOM 1368 C C . ASP A 1 179 ? -5.654 -37.426 31.055 1.00 60.78 179 ASP A C 1
ATOM 1370 O O . ASP A 1 179 ? -4.957 -37.684 32.039 1.00 60.78 179 ASP A O 1
ATOM 1374 N N . ASP A 1 180 ? -6.094 -36.181 30.826 1.00 58.00 180 ASP A N 1
ATOM 1375 C CA . ASP A 1 180 ? -5.785 -35.017 31.680 1.00 58.00 180 ASP A CA 1
ATOM 1376 C C . ASP A 1 180 ? -6.482 -35.108 33.057 1.00 58.00 180 ASP A C 1
ATOM 1378 O O . ASP A 1 180 ? -5.939 -34.700 34.092 1.00 58.00 180 ASP A O 1
ATOM 1382 N N . GLY A 1 181 ? -7.682 -35.696 33.098 1.00 56.38 181 GLY A N 1
ATOM 1383 C CA . GLY A 1 181 ? -8.392 -36.021 34.335 1.00 56.38 181 GLY A CA 1
ATOM 1384 C C . GLY A 1 181 ? -7.686 -37.104 35.157 1.00 56.38 181 GLY A C 1
ATOM 1385 O O . GLY A 1 181 ? -7.580 -36.973 36.376 1.00 56.38 181 GLY A O 1
ATOM 1386 N N . ALA A 1 182 ? -7.144 -38.139 34.511 1.00 57.91 182 ALA A N 1
ATOM 1387 C CA . ALA A 1 182 ? -6.365 -39.185 35.174 1.00 57.91 182 ALA A CA 1
ATOM 1388 C C . ALA A 1 182 ? -5.059 -38.628 35.773 1.00 57.91 182 ALA A C 1
ATOM 1390 O O . ALA A 1 182 ? -4.755 -38.908 36.932 1.00 57.91 182 ALA A O 1
ATOM 1391 N N . ALA A 1 183 ? -4.359 -37.745 35.050 1.00 54.41 183 ALA A N 1
ATOM 1392 C CA . ALA A 1 183 ? -3.178 -37.043 35.564 1.00 54.41 183 ALA A CA 1
ATOM 1393 C C . ALA A 1 183 ? -3.493 -36.139 36.777 1.00 54.41 183 ALA A C 1
ATOM 1395 O O . ALA A 1 183 ? -2.658 -35.959 37.666 1.00 54.41 183 ALA A O 1
ATOM 1396 N N . SER A 1 184 ? -4.713 -35.600 36.852 1.00 53.16 184 SER A N 1
ATOM 1397 C CA . SER A 1 184 ? -5.168 -34.797 37.994 1.00 53.16 184 SER A CA 1
ATOM 1398 C C . SER A 1 184 ? -5.486 -35.646 39.235 1.00 53.16 184 SER A C 1
ATOM 1400 O O . SER A 1 184 ? -5.290 -35.186 40.361 1.00 53.16 184 SER A O 1
ATOM 1402 N N . ILE A 1 185 ? -5.941 -36.892 39.060 1.00 52.66 185 ILE A N 1
ATOM 1403 C CA . ILE A 1 185 ? -6.247 -37.807 40.175 1.00 52.66 185 ILE A CA 1
ATOM 1404 C C . ILE A 1 185 ? -4.963 -38.363 40.807 1.00 52.66 185 ILE A C 1
ATOM 1406 O O . ILE A 1 185 ? -4.899 -38.493 42.033 1.00 52.66 185 ILE A O 1
ATOM 1410 N N . ASP A 1 186 ? -3.926 -38.632 40.010 1.00 53.38 186 ASP A N 1
ATOM 1411 C CA . ASP A 1 186 ? -2.646 -39.124 40.535 1.00 53.38 186 ASP A CA 1
ATOM 1412 C C . ASP A 1 186 ? -1.915 -38.055 41.372 1.00 53.38 186 ASP A C 1
ATOM 1414 O O . ASP A 1 186 ? -1.399 -38.369 42.448 1.00 53.38 186 ASP A O 1
ATOM 1418 N N . ASN A 1 187 ? -1.996 -36.774 40.987 1.00 51.22 187 ASN A N 1
ATOM 1419 C CA . ASN A 1 187 ? -1.465 -35.659 41.787 1.00 51.22 187 ASN A CA 1
ATOM 1420 C C . ASN A 1 187 ? -2.226 -35.440 43.108 1.00 51.22 187 ASN A C 1
ATOM 1422 O O . ASN A 1 187 ? -1.627 -35.089 44.124 1.00 51.22 187 ASN A O 1
ATOM 1426 N N . ALA A 1 188 ? -3.539 -35.682 43.139 1.00 52.56 188 ALA A N 1
ATOM 1427 C CA . ALA A 1 188 ? -4.318 -35.545 44.370 1.00 52.56 188 ALA A CA 1
ATOM 1428 C C . ALA A 1 188 ? -3.955 -36.617 45.416 1.00 52.56 188 ALA A C 1
ATOM 1430 O O . ALA A 1 188 ? -4.045 -36.375 46.621 1.00 52.56 188 ALA A O 1
ATOM 1431 N N . LYS A 1 189 ? -3.514 -37.803 44.975 1.00 53.88 189 LYS A N 1
ATOM 1432 C CA . LYS A 1 189 ? -3.191 -38.918 45.873 1.00 53.88 189 LYS A CA 1
ATOM 1433 C C . LYS A 1 189 ? -1.847 -38.746 46.588 1.00 53.88 189 LYS A C 1
ATOM 1435 O O . LYS A 1 189 ? -1.733 -39.180 47.736 1.00 53.88 189 LYS A O 1
ATOM 1440 N N . GLU A 1 190 ? -0.858 -38.112 45.952 1.00 57.66 190 GLU A N 1
ATOM 1441 C CA . GLU A 1 190 ? 0.414 -37.768 46.610 1.00 57.66 190 GLU A CA 1
ATOM 1442 C C . GLU A 1 190 ? 0.256 -36.613 47.602 1.00 57.66 190 GLU A C 1
ATOM 1444 O O . GLU A 1 190 ? 0.731 -36.720 48.730 1.00 57.66 190 GLU A O 1
ATOM 1449 N N . VAL A 1 191 ? -0.511 -35.575 47.252 1.00 55.31 191 VAL A N 1
ATOM 1450 C CA . VAL A 1 191 ? -0.739 -34.417 48.138 1.00 55.31 191 VAL A CA 1
ATOM 1451 C C . VAL A 1 191 ? -1.454 -34.816 49.435 1.00 55.31 191 VAL A C 1
ATOM 1453 O O . VAL A 1 191 ? -1.112 -34.318 50.505 1.00 55.31 191 VAL A O 1
ATOM 1456 N N . VAL A 1 192 ? -2.403 -35.758 49.382 1.00 56.09 192 VAL A N 1
ATOM 1457 C CA . VAL A 1 192 ? -3.080 -36.255 50.596 1.00 56.09 192 VAL A CA 1
ATOM 1458 C C . VAL A 1 192 ? -2.151 -37.123 51.453 1.00 56.09 192 VAL A C 1
ATOM 1460 O O . VAL A 1 192 ? -2.223 -37.065 52.680 1.00 56.09 192 VAL A O 1
ATOM 1463 N N . LYS A 1 193 ? -1.256 -37.910 50.839 1.00 57.19 193 LYS A N 1
ATOM 1464 C CA . LYS A 1 193 ? -0.287 -38.734 51.582 1.00 57.19 193 LYS A CA 1
ATOM 1465 C C . LYS A 1 193 ? 0.785 -37.902 52.282 1.00 57.19 193 LYS A C 1
ATOM 1467 O O . LYS A 1 193 ? 1.165 -38.260 53.394 1.00 57.19 193 LYS A O 1
ATOM 1472 N N . ASP A 1 194 ? 1.242 -36.817 51.664 1.00 58.59 194 ASP A N 1
ATOM 1473 C CA . ASP A 1 194 ? 2.223 -35.913 52.273 1.00 58.59 194 ASP A CA 1
ATOM 1474 C C . ASP A 1 194 ? 1.617 -35.059 53.391 1.00 58.59 194 ASP A C 1
ATOM 1476 O O . ASP A 1 194 ? 2.303 -34.763 54.368 1.00 58.59 194 ASP A O 1
ATOM 1480 N N . LEU A 1 195 ? 0.323 -34.730 53.311 1.00 55.34 195 LEU A N 1
ATOM 1481 C CA . LEU A 1 195 ? -0.382 -34.056 54.404 1.00 55.34 195 LEU A CA 1
ATOM 1482 C C . LEU A 1 195 ? -0.534 -34.975 55.628 1.00 55.34 195 LEU A C 1
ATOM 1484 O O . LEU A 1 195 ? -0.255 -34.561 56.745 1.00 55.34 195 LEU A O 1
ATOM 1488 N N . LEU A 1 196 ? -0.897 -36.244 55.413 1.00 53.94 196 LEU A N 1
ATOM 1489 C CA . LEU A 1 196 ? -1.073 -37.238 56.483 1.00 53.94 196 LEU A CA 1
ATOM 1490 C C . LEU A 1 196 ? 0.233 -37.668 57.165 1.00 53.94 196 LEU A C 1
ATOM 1492 O O . LEU A 1 196 ? 0.190 -38.161 58.285 1.00 53.94 196 LEU A O 1
ATOM 1496 N N . ARG A 1 197 ? 1.385 -37.506 56.507 1.00 56.62 197 ARG A N 1
ATOM 1497 C CA . ARG A 1 197 ? 2.707 -37.825 57.074 1.00 56.62 197 ARG A CA 1
ATOM 1498 C C . ARG A 1 197 ? 3.359 -36.670 57.827 1.00 56.62 197 ARG A C 1
ATOM 1500 O O . ARG A 1 197 ? 4.407 -36.872 58.427 1.00 56.62 197 ARG A O 1
ATOM 1507 N N . LYS A 1 198 ? 2.792 -35.465 57.749 1.00 52.19 198 LYS A N 1
ATOM 1508 C CA . LYS A 1 198 ? 3.348 -34.265 58.387 1.00 52.19 198 LYS A CA 1
ATOM 1509 C C . LYS A 1 198 ? 2.782 -34.006 59.789 1.00 52.19 198 LYS A C 1
ATOM 1511 O O . LYS A 1 198 ? 3.321 -33.161 60.497 1.00 52.19 198 LYS A O 1
ATOM 1516 N N . ASP A 1 199 ? 1.755 -34.760 60.177 1.00 50.66 199 ASP A N 1
ATOM 1517 C CA . ASP A 1 199 ? 1.068 -34.661 61.470 1.00 50.66 199 ASP A CA 1
ATOM 1518 C C . ASP A 1 199 ? 1.399 -35.831 62.431 1.00 50.66 199 ASP A C 1
ATOM 1520 O O . ASP A 1 199 ? 0.671 -36.058 63.398 1.00 50.66 199 ASP A O 1
ATOM 1524 N N . GLU A 1 200 ? 2.502 -36.556 62.194 1.00 43.34 200 GLU A N 1
ATOM 1525 C CA . GLU A 1 200 ? 3.088 -37.558 63.110 1.00 43.34 200 GLU A CA 1
ATOM 1526 C C . GLU A 1 200 ? 4.528 -37.166 63.481 1.00 43.34 200 GLU A C 1
ATOM 1528 O O . GLU A 1 200 ? 4.875 -37.250 64.682 1.00 43.34 200 GLU A O 1
#

Radius of gyration: 37.61 Å; Cα contacts (8 Å, |Δi|>4): 67; chains: 1; bounding box: 75×78×88 Å